Protein AF-A0A453BE83-F1 (afdb_monomer)

Secondary structure (DSSP, 8-state):
----SSTTSS-PPP-PPPTT-----SSPPEE-TTS-EEEEEEEEETTEEEEEEEEESSSSSS-EEEEEE--TT-SB-EEEEEEEE-TTS-EEEEEEE-TTT-EEEEEEETTSSSS-PPPEEEEEE-SS---EEEE-TTS-EEEEEE-SSTTEEEEEEESSTTSS-EEEEEEEE-TT--EEEEEEEE-TTSPEEEEEEETTTEEEEEEE-----

Nearest PDB structures (foldseek):
  5hx0-assembly1_B  TM=7.844E-01  e=4.777E-10  Dyadobacter fermentans DSM 18053
  1wcq-assembly3_C  TM=8.263E-01  e=3.162E-08  Micromonospora viridifaciens
  8axs-assembly1_A  TM=7.444E-01  e=1.095E-08  Akkermansia muciniphila
  2w38-assembly1_A  TM=7.096E-01  e=2.315E-06  Pseudomonas aeruginosa PAO1
  6htn-assembly1_B  TM=5.844E-01  e=2.808E-04  Kordia periserrulae

pLDDT: mean 95.86, std 5.47, range [48.12, 98.81]

Organism: Aegilops tauschii subsp. strangulata (NCBI:txid200361)

Sequence (213 aa):
MKRSLDGGISWSEREQLPPGILGPIKNKPFLLEDGRLLCGSSVESWNSWGAWLEVTKDGGKTWRKHGPIYIEGETLGVIQPVPYQTANGTIRMLLRSFETIGRVCLADSADGGVTWSYAHKTELPNPNSGIDGAKMKDGRVLVAYNTFSRGTLKIAVSTDDGDSWNEVMTLEDTKGMEFSYPAVIQTMDELVHITYTYNRTQIKHVVLRHSET

Mean predicted aligned error: 3.35 Å

Radius of gyration: 16.95 Å; Cα contacts (8 Å, |Δi|>4): 549; chains: 1; bounding box: 47×47×44 Å

Foldseek 3Di:
DWDDPPVPPDIDDDDDAPPPDDFADLAAWDADPQQKTWHKFWDDDPQAIFIWTWIDRPRRPDIDIADRAAAPPGRQTWGRWEWDAAPVRKIKIWTQGDQVLQATWMWIHPPNRHYIDHIDGDPAGANSAHKYWYQAPVRKIKIWGAGVDQQWIFIWIDNRRRNDIDTDGTPGHDPPWGKGSKYWDQDPVRKIWIWIQTRVPDIDIDIDDDDPD

Inte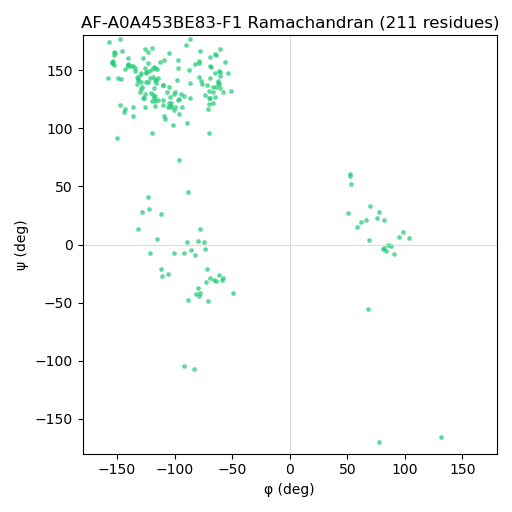rPro domains:
  IPR011040 Sialidase [PF13088] (3-194)
  IPR036278 Sialidase superfamily [SSF50939] (2-209)

Structure (mmCIF, N/CA/C/O backbone):
data_AF-A0A453BE83-F1
#
_entry.id   AF-A0A453BE83-F1
#
loop_
_atom_site.group_PDB
_atom_site.id
_atom_site.type_symbol
_atom_site.label_atom_id
_atom_site.label_alt_id
_atom_site.label_comp_id
_atom_site.label_asym_id
_atom_site.label_entity_id
_atom_site.label_seq_id
_atom_site.pdbx_PDB_ins_code
_atom_site.Cartn_x
_atom_site.Cartn_y
_atom_site.Cartn_z
_atom_site.occupancy
_atom_site.B_iso_or_equiv
_atom_site.auth_seq_id
_atom_site.auth_comp_id
_atom_site.auth_asym_id
_atom_site.auth_atom_id
_atom_site.pdbx_PDB_model_num
ATOM 1 N N . MET A 1 1 ? 17.206 -11.722 -4.571 1.00 90.62 1 MET A N 1
ATOM 2 C CA . MET A 1 1 ? 16.048 -12.544 -4.957 1.00 90.62 1 MET A CA 1
ATOM 3 C C . MET A 1 1 ? 16.379 -14.018 -4.784 1.00 90.62 1 MET A C 1
ATOM 5 O O . MET A 1 1 ? 17.508 -14.412 -5.040 1.00 90.62 1 MET A O 1
ATOM 9 N N . LYS A 1 2 ? 15.406 -14.817 -4.350 1.00 93.62 2 LYS A N 1
ATOM 10 C CA . LYS A 1 2 ? 15.405 -16.280 -4.470 1.00 93.62 2 LYS A CA 1
ATOM 11 C C . LYS A 1 2 ? 14.110 -16.683 -5.167 1.00 93.62 2 LYS A C 1
ATOM 13 O O . LYS A 1 2 ? 13.126 -15.954 -5.047 1.00 93.62 2 LYS A O 1
ATOM 18 N N . ARG A 1 3 ? 14.103 -17.803 -5.888 1.00 92.06 3 ARG A N 1
ATOM 19 C CA . ARG A 1 3 ? 12.914 -18.301 -6.597 1.00 92.06 3 ARG A CA 1
ATOM 20 C C . ARG A 1 3 ? 12.557 -19.691 -6.112 1.00 92.06 3 ARG A C 1
ATOM 22 O O . ARG A 1 3 ? 13.448 -20.494 -5.857 1.00 92.06 3 ARG A O 1
ATOM 29 N N . SER A 1 4 ? 11.265 -19.955 -6.027 1.00 94.12 4 SER A N 1
ATOM 30 C CA . SER A 1 4 ? 10.723 -21.289 -5.818 1.00 94.12 4 SER A CA 1
ATOM 31 C C . SER A 1 4 ? 9.886 -21.673 -7.035 1.00 94.12 4 SER A C 1
ATOM 33 O O . SER A 1 4 ? 9.203 -20.824 -7.611 1.00 94.12 4 SER A O 1
ATOM 35 N N . LEU A 1 5 ? 9.973 -22.943 -7.429 1.00 93.44 5 LEU A N 1
ATOM 36 C CA . LEU A 1 5 ? 9.183 -23.549 -8.508 1.00 93.44 5 LEU A CA 1
ATOM 37 C C . LEU A 1 5 ? 8.237 -24.643 -7.982 1.00 93.44 5 LEU A C 1
ATOM 39 O O . LEU A 1 5 ? 7.568 -25.305 -8.767 1.00 93.44 5 LEU A O 1
ATOM 43 N N . ASP A 1 6 ? 8.186 -24.827 -6.663 1.00 95.38 6 ASP A N 1
ATOM 44 C CA . ASP A 1 6 ? 7.461 -25.893 -5.965 1.00 95.38 6 ASP A CA 1
ATOM 45 C C . ASP A 1 6 ? 6.544 -25.342 -4.858 1.00 95.38 6 ASP A C 1
ATOM 47 O O . ASP A 1 6 ? 6.264 -26.010 -3.867 1.00 95.38 6 ASP A O 1
ATOM 51 N N . GLY A 1 7 ? 6.075 -24.100 -5.014 1.00 91.94 7 GLY A N 1
ATOM 52 C CA . GLY A 1 7 ? 5.137 -23.482 -4.071 1.00 91.94 7 GLY A CA 1
ATOM 53 C C . GLY A 1 7 ? 5.771 -23.023 -2.753 1.00 91.94 7 GLY A C 1
ATOM 54 O O . GLY A 1 7 ? 5.071 -22.867 -1.759 1.00 91.94 7 GLY A O 1
ATOM 55 N N . GLY A 1 8 ? 7.083 -22.785 -2.737 1.00 94.75 8 GLY A N 1
ATOM 56 C CA . GLY A 1 8 ? 7.828 -22.265 -1.588 1.00 94.75 8 GLY A CA 1
ATOM 57 C C . GLY A 1 8 ? 8.488 -23.332 -0.714 1.00 94.75 8 GLY A C 1
ATOM 58 O O . GLY A 1 8 ? 9.037 -22.974 0.329 1.00 94.75 8 GLY A O 1
ATOM 59 N N . ILE A 1 9 ? 8.458 -24.606 -1.123 1.00 95.94 9 ILE A N 1
ATOM 60 C CA . ILE A 1 9 ? 9.069 -25.724 -0.386 1.00 95.94 9 ILE A CA 1
ATOM 61 C C . ILE A 1 9 ? 10.596 -25.632 -0.461 1.00 95.94 9 ILE A C 1
ATOM 63 O O . ILE A 1 9 ? 11.276 -25.697 0.564 1.00 95.94 9 ILE A O 1
ATOM 67 N N . SER A 1 10 ? 11.139 -25.432 -1.662 1.00 96.88 10 SER A N 1
ATOM 68 C CA . SER A 1 10 ? 12.562 -25.196 -1.890 1.00 96.88 10 SER A CA 1
ATOM 69 C C . SER A 1 10 ? 12.798 -23.878 -2.621 1.00 96.88 10 SER A C 1
ATOM 71 O O . SER A 1 10 ? 11.927 -23.331 -3.304 1.00 96.88 10 SER A O 1
ATOM 73 N N . TRP A 1 11 ? 14.001 -23.335 -2.439 1.00 97.19 11 TRP A N 1
ATOM 74 C CA . TRP A 1 11 ? 14.392 -22.039 -2.978 1.00 97.19 11 TRP A CA 1
ATOM 75 C C . TRP A 1 11 ? 15.745 -22.137 -3.664 1.00 97.19 11 TRP A C 1
ATOM 77 O O . TRP A 1 11 ? 16.661 -22.781 -3.159 1.00 97.19 11 TRP A O 1
ATOM 87 N N . SER A 1 12 ? 15.882 -21.435 -4.786 1.00 96.19 12 SER A N 1
ATOM 88 C CA . SER A 1 12 ? 17.153 -21.259 -5.477 1.00 96.19 12 SER A CA 1
ATOM 89 C C . SER A 1 12 ? 18.196 -20.564 -4.598 1.00 96.19 12 SER A C 1
ATOM 91 O O . SER A 1 12 ? 17.885 -19.903 -3.596 1.00 96.19 12 SER A O 1
ATOM 93 N N . GLU A 1 13 ? 19.441 -20.596 -5.067 1.00 96.75 13 GLU A N 1
ATOM 94 C CA . GLU A 1 13 ? 20.481 -19.700 -4.578 1.00 96.75 13 GLU A CA 1
ATOM 95 C C . GLU A 1 13 ? 20.080 -18.224 -4.706 1.00 96.75 13 GLU A C 1
ATOM 97 O O . GLU A 1 13 ? 19.201 -17.846 -5.494 1.00 96.75 13 GLU A O 1
ATOM 102 N N . ARG A 1 14 ? 20.717 -17.383 -3.881 1.00 94.88 14 ARG A N 1
ATOM 103 C CA . ARG A 1 14 ? 20.476 -15.936 -3.893 1.00 94.88 14 ARG A CA 1
ATOM 104 C C . ARG A 1 14 ? 21.036 -15.309 -5.172 1.00 94.88 14 ARG A C 1
ATOM 106 O O . ARG A 1 14 ? 22.198 -15.497 -5.508 1.00 94.88 14 ARG A O 1
ATOM 113 N N . GLU A 1 15 ? 20.228 -14.484 -5.818 1.00 92.94 15 GLU A N 1
ATOM 114 C CA . GLU A 1 15 ? 20.613 -13.636 -6.948 1.00 92.94 15 GLU A CA 1
ATOM 115 C C . GLU A 1 15 ? 20.469 -12.162 -6.557 1.00 92.94 15 GLU A C 1
ATOM 117 O O . GLU A 1 15 ? 19.528 -11.791 -5.850 1.00 92.94 15 GLU A O 1
ATOM 122 N N . GLN A 1 16 ? 21.382 -11.300 -6.992 1.00 92.56 16 GLN A N 1
ATOM 123 C CA . GLN A 1 16 ? 21.266 -9.863 -6.752 1.00 92.56 16 GLN A CA 1
ATOM 124 C C . GLN A 1 16 ? 20.241 -9.235 -7.708 1.00 92.56 16 GLN A C 1
ATOM 126 O O . GLN A 1 16 ? 20.169 -9.605 -8.874 1.00 92.56 16 GLN A O 1
ATOM 131 N N . LEU A 1 17 ? 19.435 -8.288 -7.217 1.00 93.31 17 LEU A N 1
ATOM 132 C CA . LEU A 1 17 ? 18.585 -7.478 -8.095 1.00 93.31 17 LEU A CA 1
ATOM 133 C C . LEU A 1 17 ? 19.450 -6.532 -8.948 1.00 93.31 17 LEU A C 1
ATOM 135 O O . LEU A 1 17 ? 20.538 -6.155 -8.501 1.00 93.31 17 LEU A O 1
ATOM 139 N N . PRO A 1 18 ? 18.986 -6.109 -10.139 1.00 93.44 18 PRO A N 1
ATOM 140 C CA . PRO A 1 18 ? 19.698 -5.108 -10.923 1.00 93.44 18 PRO A CA 1
ATOM 141 C C . PRO A 1 18 ? 19.992 -3.839 -10.102 1.00 93.44 18 PRO A C 1
ATOM 143 O O . PRO A 1 18 ? 19.186 -3.471 -9.241 1.00 93.44 18 PRO A O 1
ATOM 146 N N . PRO A 1 19 ? 21.112 -3.138 -10.355 1.00 93.31 19 PRO A N 1
ATOM 147 C CA . PRO A 1 19 ? 21.433 -1.899 -9.651 1.00 93.31 19 PRO A CA 1
ATOM 148 C C . PRO A 1 19 ? 20.268 -0.896 -9.666 1.00 93.31 19 PRO A C 1
ATOM 150 O O . PRO A 1 19 ? 19.673 -0.638 -10.709 1.00 93.31 19 PRO A O 1
ATOM 153 N N . GLY A 1 20 ? 19.943 -0.332 -8.499 1.00 92.88 20 GLY A N 1
ATOM 154 C CA . GLY A 1 20 ? 18.862 0.651 -8.336 1.00 92.88 20 GLY A CA 1
ATOM 155 C C . GLY A 1 20 ? 17.450 0.073 -8.158 1.00 92.88 20 GLY A C 1
ATOM 156 O O . GLY A 1 20 ? 16.529 0.844 -7.870 1.00 92.88 20 GLY A O 1
ATOM 157 N N . ILE A 1 21 ? 17.279 -1.248 -8.283 1.00 96.81 21 ILE A N 1
ATOM 158 C CA . ILE A 1 21 ? 16.035 -1.975 -7.991 1.00 96.81 21 ILE A CA 1
ATOM 159 C C . ILE A 1 21 ? 16.091 -2.503 -6.556 1.00 96.81 21 ILE A C 1
ATOM 161 O O . ILE A 1 21 ? 17.064 -3.144 -6.154 1.00 96.81 21 ILE A O 1
ATOM 165 N N . LEU A 1 22 ? 15.044 -2.227 -5.784 1.00 95.19 22 LEU A N 1
ATOM 166 C CA . LEU A 1 22 ? 14.918 -2.620 -4.380 1.00 95.19 22 LEU A CA 1
ATOM 167 C C . LEU A 1 22 ? 13.931 -3.780 -4.199 1.00 95.19 22 LEU A C 1
ATOM 169 O O . LEU A 1 22 ? 14.057 -4.554 -3.250 1.00 95.19 22 LEU A O 1
ATOM 173 N N . GLY A 1 23 ? 12.983 -3.931 -5.125 1.00 93.06 23 GLY A N 1
ATOM 174 C CA . GLY A 1 23 ? 11.832 -4.807 -4.969 1.00 93.06 23 GLY A CA 1
ATOM 175 C C . GLY A 1 23 ? 10.758 -4.194 -4.060 1.00 93.06 23 GLY A C 1
ATOM 176 O O . GLY A 1 23 ? 10.825 -3.011 -3.717 1.00 93.06 23 GLY A O 1
ATOM 177 N N . PRO A 1 24 ? 9.739 -4.983 -3.678 1.00 95.44 24 PRO A N 1
ATOM 178 C CA . PRO A 1 24 ? 8.661 -4.496 -2.831 1.00 95.44 24 PRO A CA 1
ATOM 179 C C . PRO A 1 24 ? 9.191 -4.126 -1.442 1.00 95.44 24 PRO A C 1
ATOM 181 O O . PRO A 1 24 ? 9.832 -4.942 -0.776 1.00 95.44 24 PRO A O 1
ATOM 184 N N . ILE A 1 25 ? 8.912 -2.903 -0.990 1.00 96.69 25 ILE A N 1
ATOM 185 C CA . ILE A 1 25 ? 9.295 -2.438 0.345 1.00 96.69 25 ILE A CA 1
ATOM 186 C C . ILE A 1 25 ? 8.065 -2.426 1.239 1.00 96.69 25 ILE A C 1
ATOM 188 O O . ILE A 1 25 ? 7.101 -1.698 1.004 1.00 96.69 25 ILE A O 1
ATOM 192 N N . LYS A 1 26 ? 8.145 -3.229 2.306 1.00 96.50 26 LYS A N 1
ATOM 193 C CA . LYS A 1 26 ? 7.117 -3.453 3.331 1.00 96.50 26 LYS A CA 1
ATOM 194 C C . LYS A 1 26 ? 5.876 -4.199 2.825 1.00 96.50 26 LYS A C 1
ATOM 196 O O . LYS A 1 26 ? 5.517 -5.204 3.430 1.00 96.50 26 LYS A O 1
ATOM 201 N N . ASN A 1 27 ? 5.208 -3.719 1.781 1.00 98.00 27 ASN A N 1
ATOM 202 C CA . ASN A 1 27 ? 3.940 -4.285 1.312 1.00 98.00 27 ASN A CA 1
ATOM 203 C C . ASN A 1 27 ? 4.128 -5.264 0.156 1.00 98.00 27 ASN A C 1
ATOM 205 O O . ASN A 1 27 ? 5.070 -5.159 -0.627 1.00 98.00 27 ASN A O 1
ATOM 209 N N . LYS A 1 28 ? 3.205 -6.224 0.057 1.00 96.69 28 LYS A N 1
ATOM 210 C CA . LYS A 1 28 ? 3.175 -7.223 -1.016 1.00 96.69 28 LYS A CA 1
ATOM 211 C C . LYS A 1 28 ? 3.033 -6.557 -2.398 1.00 96.69 28 LYS A C 1
ATOM 213 O O . LYS A 1 28 ? 2.341 -5.544 -2.515 1.00 96.69 28 LYS A O 1
ATOM 218 N N . PRO A 1 29 ? 3.654 -7.119 -3.448 1.00 96.75 29 PRO A N 1
ATOM 219 C CA . PRO A 1 29 ? 3.420 -6.661 -4.809 1.00 96.75 29 PRO A CA 1
ATOM 220 C C . PRO A 1 29 ? 2.000 -7.013 -5.281 1.00 96.75 29 PRO A C 1
ATOM 222 O O . PRO A 1 29 ? 1.364 -7.919 -4.741 1.00 96.75 29 PRO A O 1
ATOM 225 N N . PHE A 1 30 ? 1.531 -6.330 -6.323 1.00 97.38 30 PHE A N 1
ATOM 226 C CA . PHE A 1 30 ? 0.236 -6.581 -6.959 1.00 97.38 30 PHE A CA 1
ATOM 227 C C . PHE A 1 30 ? 0.433 -7.192 -8.350 1.00 97.38 30 PHE A C 1
ATOM 229 O O . PHE A 1 30 ? 1.150 -6.627 -9.173 1.00 97.38 30 PHE A O 1
ATOM 236 N N . LEU A 1 31 ? -0.159 -8.359 -8.608 1.00 96.69 31 LEU A N 1
ATOM 237 C CA . LEU A 1 31 ? -0.068 -9.040 -9.901 1.00 96.69 31 LEU A CA 1
ATOM 238 C C . LEU A 1 31 ? -1.265 -8.653 -10.774 1.00 96.69 31 LEU A C 1
ATOM 240 O O . LEU A 1 31 ? -2.402 -8.938 -10.413 1.00 96.69 31 LEU A O 1
ATOM 244 N N . LEU A 1 32 ? -0.994 -8.032 -11.919 1.00 96.44 32 LEU A N 1
ATOM 245 C CA . LEU A 1 32 ? -1.998 -7.740 -12.940 1.00 96.44 32 LEU A CA 1
ATOM 246 C C . LEU A 1 32 ? -2.320 -8.979 -13.779 1.00 96.44 32 LEU A C 1
ATOM 248 O O . LEU A 1 32 ? -1.475 -9.857 -13.966 1.00 96.44 32 LEU A O 1
ATOM 252 N N . GLU A 1 33 ? -3.514 -8.993 -14.376 1.00 94.75 33 GLU A N 1
ATOM 253 C CA . GLU A 1 33 ? -3.946 -10.046 -15.308 1.00 94.75 33 GLU A CA 1
ATOM 254 C C . GLU A 1 33 ? -3.020 -10.181 -16.526 1.00 94.75 33 GLU A C 1
ATOM 256 O O . GLU A 1 33 ? -2.816 -11.275 -17.046 1.00 94.75 33 GLU A O 1
ATOM 261 N N . ASP A 1 34 ? -2.389 -9.081 -16.953 1.00 94.94 34 ASP A N 1
ATOM 262 C CA . ASP A 1 34 ? -1.430 -9.073 -18.063 1.00 94.94 34 ASP A CA 1
ATOM 263 C C . ASP A 1 34 ? -0.052 -9.678 -17.711 1.00 94.94 34 ASP A C 1
ATOM 265 O O . ASP A 1 34 ? 0.863 -9.677 -18.549 1.00 94.94 34 ASP A O 1
ATOM 269 N N . GLY A 1 35 ? 0.108 -10.176 -16.479 1.00 96.62 35 GLY A N 1
ATOM 270 C CA . GLY A 1 35 ? 1.306 -10.822 -15.950 1.00 96.62 35 GLY A CA 1
ATOM 271 C C . GLY A 1 35 ? 2.354 -9.869 -15.373 1.00 96.62 35 GLY A C 1
ATOM 272 O O . GLY A 1 35 ? 3.397 -10.333 -14.908 1.00 96.62 35 GLY A O 1
ATOM 273 N N . ARG A 1 36 ? 2.132 -8.547 -15.392 1.00 97.56 36 ARG A N 1
ATOM 274 C CA . ARG A 1 36 ? 3.026 -7.601 -14.710 1.00 97.56 36 ARG A CA 1
ATOM 275 C C . ARG A 1 36 ? 2.837 -7.680 -13.199 1.00 97.56 36 ARG A C 1
ATOM 277 O O . ARG A 1 36 ? 1.736 -7.535 -12.680 1.00 97.56 36 ARG A O 1
ATOM 284 N N . LEU A 1 37 ? 3.945 -7.837 -12.489 1.00 97.81 37 LEU A N 1
ATOM 285 C CA . LEU A 1 37 ? 4.036 -7.749 -11.043 1.00 97.81 37 LEU A CA 1
ATOM 286 C C . LEU A 1 37 ? 4.487 -6.339 -10.647 1.00 97.81 37 LEU A C 1
ATOM 288 O O . LEU A 1 37 ? 5.620 -5.932 -10.916 1.00 97.81 37 LEU A O 1
ATOM 292 N N . LEU A 1 38 ? 3.584 -5.600 -10.012 1.00 98.12 38 LEU A N 1
ATOM 293 C CA . LEU A 1 38 ? 3.775 -4.232 -9.555 1.00 98.12 38 LEU A CA 1
ATOM 294 C C . LEU A 1 38 ? 4.356 -4.252 -8.136 1.00 98.12 38 LEU A C 1
ATOM 296 O O . LEU A 1 38 ? 3.651 -4.531 -7.166 1.00 98.12 38 LEU A O 1
ATOM 300 N N . CYS A 1 39 ? 5.647 -3.967 -8.002 1.00 98.19 39 CYS A N 1
ATOM 301 C CA . CYS A 1 39 ? 6.349 -3.940 -6.723 1.00 98.19 39 CYS A CA 1
ATOM 302 C C . CYS A 1 39 ? 6.523 -2.492 -6.276 1.00 98.19 39 CYS A C 1
ATOM 304 O O . CYS A 1 39 ? 7.389 -1.773 -6.771 1.00 98.19 39 CYS A O 1
ATOM 306 N N . GLY A 1 40 ? 5.703 -2.048 -5.333 1.00 98.00 40 GLY A N 1
ATOM 307 C CA . GLY A 1 40 ? 5.885 -0.727 -4.760 1.00 98.00 40 GLY A CA 1
ATOM 308 C C . GLY A 1 40 ? 7.149 -0.674 -3.886 1.00 98.00 40 GLY A C 1
ATOM 309 O O . GLY A 1 40 ? 7.308 -1.481 -2.970 1.00 98.00 40 GLY A O 1
ATOM 310 N N . SER A 1 41 ? 8.041 0.275 -4.157 1.00 97.94 41 SER A N 1
ATOM 311 C CA . SER A 1 41 ? 9.285 0.490 -3.414 1.00 97.94 41 SER A CA 1
ATOM 312 C C . SER A 1 41 ? 9.356 1.916 -2.865 1.00 97.94 41 SER A C 1
ATOM 314 O O . SER A 1 41 ? 8.566 2.787 -3.230 1.00 97.94 41 SER A O 1
ATOM 316 N N . SER A 1 42 ? 10.274 2.170 -1.939 1.00 97.38 42 SER A N 1
ATOM 317 C CA . SER A 1 42 ? 10.499 3.501 -1.380 1.00 97.38 42 SER A CA 1
ATOM 318 C C . SER A 1 42 ? 11.919 3.669 -0.855 1.00 97.38 42 SER A C 1
ATOM 320 O O . SER A 1 42 ? 12.583 2.696 -0.516 1.00 97.38 42 SER A O 1
ATOM 322 N N . VAL A 1 43 ? 12.384 4.908 -0.755 1.00 94.56 43 VAL A N 1
ATOM 323 C CA . VAL A 1 43 ? 13.667 5.247 -0.131 1.00 94.56 43 VAL A CA 1
ATOM 324 C C . VAL A 1 43 ? 13.394 6.153 1.057 1.00 94.56 43 VAL A C 1
ATOM 326 O O . VAL A 1 43 ? 12.701 7.156 0.921 1.00 94.56 43 VAL A O 1
ATOM 329 N N . GLU A 1 44 ? 13.958 5.790 2.205 1.00 92.31 44 GLU A N 1
ATOM 330 C CA . GLU A 1 44 ? 13.977 6.604 3.418 1.00 92.31 44 GLU A CA 1
ATOM 331 C C . GLU A 1 44 ? 15.410 7.111 3.613 1.00 92.31 44 GLU A C 1
ATOM 333 O O . GLU A 1 44 ? 16.318 6.341 3.927 1.00 92.31 44 GLU A O 1
ATOM 338 N N . SER A 1 45 ? 15.633 8.404 3.381 1.00 88.75 45 SER A N 1
ATOM 339 C CA . SER A 1 45 ? 16.905 9.074 3.673 1.00 88.75 45 SER A CA 1
ATOM 340 C C . SER A 1 45 ? 16.698 10.205 4.681 1.00 88.75 45 SER A C 1
ATOM 342 O O . SER A 1 45 ? 15.560 10.575 4.967 1.00 88.75 45 SER A O 1
ATOM 344 N N . TRP A 1 46 ? 17.792 10.758 5.216 1.00 80.69 46 TRP A N 1
ATOM 345 C CA . TRP A 1 46 ? 17.767 11.733 6.317 1.00 80.69 46 TRP A CA 1
ATOM 346 C C . TRP A 1 46 ? 16.787 12.900 6.099 1.00 80.69 46 TRP A C 1
ATOM 348 O O . TRP A 1 46 ? 16.069 13.256 7.022 1.00 80.69 46 TRP A O 1
ATOM 358 N N . ASN A 1 47 ? 16.716 13.448 4.880 1.00 85.50 47 ASN A N 1
ATOM 359 C CA . ASN A 1 47 ? 15.857 14.591 4.536 1.00 85.50 47 ASN A CA 1
ATOM 360 C C . ASN A 1 47 ? 15.036 14.377 3.254 1.00 85.50 47 ASN A C 1
ATOM 362 O O . ASN A 1 47 ? 14.516 15.339 2.693 1.00 85.50 47 ASN A O 1
ATOM 366 N N . SER A 1 48 ? 14.960 13.149 2.738 1.00 88.25 48 SER A N 1
ATOM 367 C CA . SER A 1 48 ? 14.218 12.879 1.506 1.00 88.25 48 SER A CA 1
ATOM 368 C C . SER A 1 48 ? 13.600 11.493 1.519 1.00 88.25 48 SER A C 1
ATOM 370 O O . SER A 1 48 ? 14.305 10.484 1.649 1.00 88.25 48 SER A O 1
ATOM 372 N N . TRP A 1 49 ? 12.277 11.463 1.407 1.00 93.62 49 TRP A N 1
ATOM 373 C CA . TRP A 1 49 ? 11.478 10.256 1.279 1.00 93.62 49 TRP A CA 1
ATOM 374 C C . TRP A 1 49 ? 10.775 10.262 -0.071 1.00 93.62 49 TRP A C 1
ATOM 376 O O . TRP A 1 49 ? 10.250 11.288 -0.501 1.00 93.62 49 TRP A O 1
ATOM 386 N N . GLY A 1 50 ? 10.737 9.109 -0.725 1.00 92.94 50 GLY A N 1
ATOM 387 C CA . GLY A 1 50 ? 10.007 8.949 -1.974 1.00 92.94 50 GLY A CA 1
ATOM 388 C C . GLY A 1 50 ? 9.584 7.511 -2.190 1.00 92.94 50 GLY A C 1
ATOM 389 O O . GLY A 1 50 ? 10.206 6.583 -1.662 1.00 92.94 50 GLY A O 1
ATOM 390 N N . ALA A 1 51 ? 8.540 7.335 -2.990 1.00 97.69 51 ALA A N 1
ATOM 391 C CA . ALA A 1 51 ? 8.077 6.036 -3.440 1.00 97.69 51 ALA A CA 1
ATOM 392 C C . ALA A 1 51 ? 8.291 5.870 -4.949 1.00 97.69 51 ALA A C 1
ATOM 394 O O . ALA A 1 51 ? 8.405 6.837 -5.699 1.00 97.69 51 ALA A O 1
ATOM 395 N N . TRP A 1 52 ? 8.364 4.623 -5.391 1.00 98.31 52 TRP A N 1
ATOM 396 C CA . TRP A 1 52 ? 8.458 4.237 -6.792 1.00 98.31 52 TRP A CA 1
ATOM 397 C C . TRP A 1 52 ? 7.605 2.998 -7.028 1.00 98.31 52 TRP A C 1
ATOM 399 O O . TRP A 1 52 ? 7.317 2.232 -6.106 1.00 98.31 52 TRP A O 1
ATOM 409 N N . LEU A 1 53 ? 7.257 2.767 -8.289 1.00 98.50 53 LEU A N 1
ATOM 410 C CA . LEU A 1 53 ? 6.770 1.476 -8.738 1.00 98.50 53 LEU A CA 1
ATOM 411 C C . LEU A 1 53 ? 7.858 0.765 -9.543 1.00 98.50 53 LEU A C 1
ATOM 413 O O . LEU A 1 53 ? 8.292 1.243 -10.590 1.00 98.50 53 LEU A O 1
ATOM 417 N N . GLU A 1 54 ? 8.290 -0.394 -9.062 1.00 98.38 54 GLU A N 1
ATOM 418 C CA . GLU A 1 54 ? 9.220 -1.282 -9.750 1.00 98.38 54 GLU A CA 1
ATOM 419 C C . GLU A 1 54 ? 8.445 -2.458 -10.350 1.00 98.38 54 GLU A C 1
ATOM 421 O O . GLU A 1 54 ? 7.745 -3.185 -9.652 1.00 98.38 54 GLU A O 1
ATOM 426 N N . VAL A 1 55 ? 8.531 -2.640 -11.663 1.00 98.25 55 VAL A N 1
ATOM 427 C CA . VAL A 1 55 ? 7.681 -3.567 -12.415 1.00 98.25 55 VAL A CA 1
ATOM 428 C C . VAL A 1 55 ? 8.525 -4.644 -13.071 1.00 98.25 55 VAL A C 1
ATOM 430 O O . VAL A 1 55 ? 9.533 -4.347 -13.713 1.00 98.25 55 VAL A O 1
ATOM 433 N N . THR A 1 56 ? 8.075 -5.890 -12.964 1.00 97.44 56 THR A N 1
ATOM 434 C CA . THR A 1 56 ? 8.628 -7.040 -13.688 1.00 97.44 56 THR A CA 1
ATOM 435 C C . THR A 1 56 ? 7.498 -7.880 -14.280 1.00 97.44 56 THR A C 1
ATOM 437 O O . THR A 1 56 ? 6.410 -7.924 -13.720 1.00 97.44 56 THR A O 1
ATOM 440 N N . LYS A 1 57 ? 7.729 -8.543 -15.416 1.00 96.62 57 LYS A N 1
ATOM 441 C CA . LYS A 1 57 ? 6.751 -9.442 -16.072 1.00 96.62 57 LYS A CA 1
ATOM 442 C C . LYS A 1 57 ? 7.278 -10.873 -16.245 1.00 96.62 57 LYS A C 1
ATOM 444 O O . LYS A 1 57 ? 6.553 -11.773 -16.644 1.00 96.62 57 LYS A O 1
ATOM 449 N N . ASP A 1 58 ? 8.553 -11.098 -15.948 1.00 94.06 58 ASP A N 1
ATOM 450 C CA . ASP A 1 58 ? 9.288 -12.318 -16.294 1.00 94.06 58 ASP A CA 1
ATOM 451 C C . ASP A 1 58 ? 9.879 -13.023 -15.062 1.00 94.06 58 ASP A C 1
ATOM 453 O O . ASP A 1 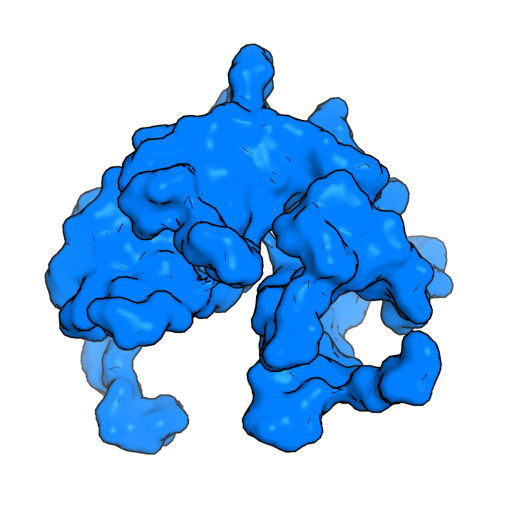58 ? 10.924 -13.674 -15.132 1.00 94.06 58 ASP A O 1
ATOM 457 N N . GLY A 1 59 ? 9.202 -12.890 -13.917 1.00 87.69 59 GLY A N 1
ATOM 458 C CA . GLY A 1 59 ? 9.642 -13.484 -12.653 1.00 87.69 59 GLY A CA 1
ATOM 459 C C . GLY A 1 59 ? 10.892 -12.810 -12.082 1.00 87.69 59 GLY A C 1
ATOM 460 O O . GLY A 1 59 ? 11.735 -13.473 -11.468 1.00 87.69 59 GLY A O 1
ATOM 461 N N . GLY A 1 60 ? 11.034 -11.500 -12.311 1.00 92.19 60 GLY A N 1
ATOM 462 C CA . GLY A 1 60 ? 12.111 -10.689 -11.762 1.00 92.19 60 GLY A CA 1
ATOM 463 C C . GLY A 1 60 ? 13.430 -10.770 -12.525 1.00 92.19 60 GLY A C 1
ATOM 464 O O . GLY A 1 60 ? 14.460 -10.474 -11.921 1.00 92.19 60 GLY A O 1
ATOM 465 N N . LYS A 1 61 ? 13.434 -11.183 -13.801 1.00 90.88 61 LYS A N 1
ATOM 466 C CA . LYS A 1 61 ? 14.647 -11.188 -14.644 1.00 90.88 61 LYS A CA 1
ATOM 467 C C . LYS A 1 61 ? 14.921 -9.798 -15.210 1.00 90.88 61 LYS A C 1
ATOM 469 O O . LYS A 1 61 ? 16.061 -9.344 -15.202 1.00 90.88 61 LYS A O 1
ATOM 474 N N . THR A 1 62 ? 13.880 -9.106 -15.663 1.00 95.44 62 THR A N 1
ATOM 475 C CA . THR A 1 62 ? 13.957 -7.719 -16.123 1.00 95.44 62 THR A CA 1
ATOM 476 C C . THR A 1 62 ? 13.014 -6.824 -15.333 1.00 95.44 62 THR A C 1
ATOM 478 O O . THR A 1 62 ? 11.968 -7.254 -14.838 1.00 95.44 62 THR A O 1
ATOM 481 N N . TRP A 1 63 ? 13.429 -5.563 -15.191 1.00 97.56 63 TRP A N 1
ATOM 482 C CA . TRP A 1 63 ? 12.765 -4.576 -14.350 1.00 97.56 63 TRP A CA 1
ATOM 483 C C . TRP A 1 63 ? 12.612 -3.234 -15.067 1.00 97.56 63 TRP A C 1
ATOM 485 O O . TRP A 1 63 ? 13.409 -2.862 -15.939 1.00 97.56 63 TRP A O 1
ATOM 495 N N . ARG A 1 64 ? 11.575 -2.498 -14.679 1.00 97.88 64 ARG A N 1
ATOM 496 C CA . ARG A 1 64 ? 11.371 -1.073 -14.963 1.00 97.88 64 ARG A CA 1
ATOM 497 C C . ARG A 1 64 ? 11.055 -0.363 -13.656 1.00 97.88 64 ARG A C 1
ATOM 499 O O . ARG A 1 64 ? 10.460 -0.968 -12.774 1.00 97.88 64 ARG A O 1
ATOM 506 N N . LYS A 1 65 ? 11.469 0.893 -13.524 1.00 97.94 65 LYS A N 1
ATOM 507 C CA . LYS A 1 65 ? 11.254 1.704 -12.323 1.00 97.94 65 LYS A CA 1
ATOM 508 C C . LYS A 1 65 ? 10.595 3.015 -12.724 1.00 97.94 65 LYS A C 1
ATOM 510 O O . LYS A 1 65 ? 11.114 3.711 -13.591 1.00 97.94 65 LYS A O 1
ATOM 515 N N . HIS A 1 66 ? 9.470 3.317 -12.094 1.00 98.19 66 HIS A N 1
ATOM 516 C CA . HIS A 1 66 ? 8.604 4.452 -12.396 1.00 98.19 66 HIS A CA 1
ATOM 517 C C . HIS A 1 66 ? 8.417 5.315 -11.148 1.00 98.19 66 HIS A C 1
ATOM 519 O O . HIS A 1 66 ? 8.315 4.787 -10.039 1.00 98.19 66 HIS A O 1
ATOM 525 N N . GLY A 1 67 ? 8.422 6.636 -11.321 1.00 95.31 67 GLY A N 1
ATOM 526 C CA . GLY A 1 67 ? 8.397 7.619 -10.236 1.00 95.31 67 GLY A CA 1
ATOM 527 C C . GLY A 1 67 ? 9.464 8.713 -10.409 1.00 95.31 67 GLY A C 1
ATOM 528 O O . GLY A 1 67 ? 10.059 8.814 -11.485 1.00 95.31 67 GLY A O 1
ATOM 529 N N . PRO A 1 68 ? 9.753 9.503 -9.360 1.00 94.94 68 PRO A N 1
ATOM 530 C CA . PRO A 1 68 ? 9.251 9.348 -7.994 1.00 94.94 68 PRO A CA 1
ATOM 531 C C . PRO A 1 68 ? 7.749 9.622 -7.870 1.00 94.94 68 PRO A C 1
ATOM 533 O O . PRO A 1 68 ? 7.183 10.404 -8.625 1.00 94.94 68 PRO A O 1
ATOM 536 N N . ILE A 1 69 ? 7.128 8.988 -6.883 1.00 97.50 69 ILE A N 1
ATOM 537 C CA . ILE A 1 69 ? 5.783 9.274 -6.386 1.00 97.50 69 ILE A CA 1
ATOM 538 C C . ILE A 1 69 ? 5.977 10.032 -5.076 1.00 97.50 69 ILE A C 1
ATOM 540 O O . ILE A 1 69 ? 6.621 9.529 -4.149 1.00 97.50 69 ILE A O 1
ATOM 544 N N . TYR A 1 70 ? 5.484 11.264 -5.028 1.00 96.38 70 TYR A N 1
ATOM 545 C CA . TYR A 1 70 ? 5.742 12.198 -3.937 1.00 96.38 70 TYR A CA 1
ATOM 546 C C . TYR A 1 70 ? 4.595 13.198 -3.783 1.00 96.38 70 TYR A C 1
ATOM 548 O O . TYR A 1 70 ? 3.745 13.317 -4.665 1.00 96.38 70 TYR A O 1
ATOM 556 N N . ILE A 1 71 ? 4.575 13.904 -2.652 1.00 96.44 71 ILE A N 1
ATOM 557 C CA . ILE A 1 71 ? 3.675 15.038 -2.424 1.00 96.44 71 ILE A CA 1
ATOM 558 C C . ILE A 1 71 ? 4.410 16.307 -2.850 1.00 96.44 71 ILE A C 1
ATOM 560 O O . ILE A 1 71 ? 5.539 16.542 -2.417 1.00 96.44 71 ILE A O 1
ATOM 564 N N . GLU A 1 72 ? 3.789 17.123 -3.696 1.00 95.06 72 GLU A N 1
ATOM 565 C CA . GLU A 1 72 ? 4.394 18.366 -4.172 1.00 95.06 72 GLU A CA 1
ATOM 566 C C . GLU A 1 72 ? 4.746 19.303 -3.004 1.00 95.06 72 GLU A C 1
ATOM 568 O O . GLU A 1 72 ? 3.935 19.540 -2.112 1.00 95.06 72 GLU A O 1
ATOM 573 N N . GLY A 1 73 ? 5.978 19.820 -3.000 1.00 92.94 73 GLY A N 1
ATOM 574 C CA . GLY A 1 73 ? 6.478 20.713 -1.949 1.00 92.94 73 GLY A CA 1
ATOM 575 C C . GLY A 1 73 ? 6.960 20.026 -0.664 1.00 92.94 73 GLY A C 1
ATOM 576 O O . GLY A 1 73 ? 7.509 20.711 0.194 1.00 92.94 73 GLY A O 1
ATOM 577 N N . GLU A 1 74 ? 6.833 18.701 -0.535 1.00 93.56 74 GLU A N 1
ATOM 578 C CA . GLU A 1 74 ? 7.231 17.954 0.666 1.00 93.56 74 GLU A CA 1
ATOM 579 C C . GLU A 1 74 ? 8.464 17.078 0.406 1.00 93.56 74 GLU A C 1
ATOM 581 O O . GLU A 1 74 ? 8.446 16.169 -0.426 1.00 93.56 74 GLU A O 1
ATOM 586 N N . THR A 1 75 ? 9.550 17.308 1.148 1.00 88.50 75 THR A N 1
ATOM 587 C CA . THR A 1 75 ? 10.778 16.502 1.018 1.00 88.50 75 THR A CA 1
ATOM 588 C C . THR A 1 75 ? 10.674 15.165 1.751 1.00 88.50 75 THR A C 1
ATOM 590 O O . THR A 1 75 ? 11.147 14.140 1.255 1.00 88.50 75 THR A O 1
ATOM 593 N N . LEU A 1 76 ?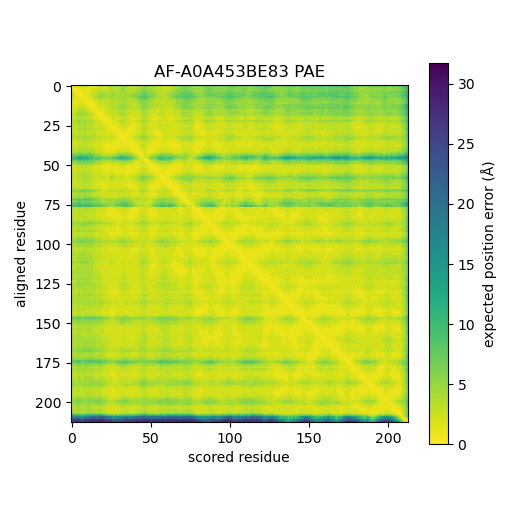 10.024 15.151 2.916 1.00 88.69 76 LEU A N 1
ATOM 594 C CA . LEU A 1 76 ? 9.670 13.951 3.671 1.00 88.69 76 LEU A CA 1
ATOM 595 C C . LEU A 1 76 ? 8.228 13.564 3.335 1.00 88.69 76 LEU A C 1
ATOM 597 O O . LEU A 1 76 ? 7.312 13.780 4.119 1.00 88.69 76 LEU A O 1
ATOM 601 N N . GLY A 1 77 ? 8.037 13.046 2.122 1.00 92.25 77 GLY A N 1
ATOM 602 C CA . GLY A 1 77 ? 6.721 12.736 1.578 1.00 92.25 77 GLY A CA 1
ATOM 603 C C . GLY A 1 77 ? 6.177 11.380 2.026 1.00 92.25 77 GLY A C 1
ATOM 604 O O . GLY A 1 77 ? 5.717 11.178 3.153 1.00 92.25 77 GLY A O 1
ATOM 605 N N . VAL A 1 78 ? 6.188 10.446 1.079 1.00 97.19 78 VAL A N 1
ATOM 606 C CA . VAL A 1 78 ? 5.431 9.196 1.136 1.00 97.19 78 VAL A CA 1
ATOM 607 C C . VAL A 1 78 ? 6.309 7.990 0.831 1.00 97.19 78 VAL A C 1
ATOM 609 O O . VAL A 1 78 ? 7.236 8.066 0.026 1.00 97.19 78 VAL A O 1
ATOM 612 N N . ILE A 1 79 ? 6.013 6.873 1.490 1.00 98.12 79 ILE A N 1
ATOM 613 C CA . ILE A 1 79 ? 6.771 5.619 1.431 1.00 98.12 79 ILE A CA 1
ATOM 614 C C . ILE A 1 79 ? 5.838 4.412 1.594 1.00 98.12 79 ILE A C 1
ATOM 616 O O . ILE A 1 79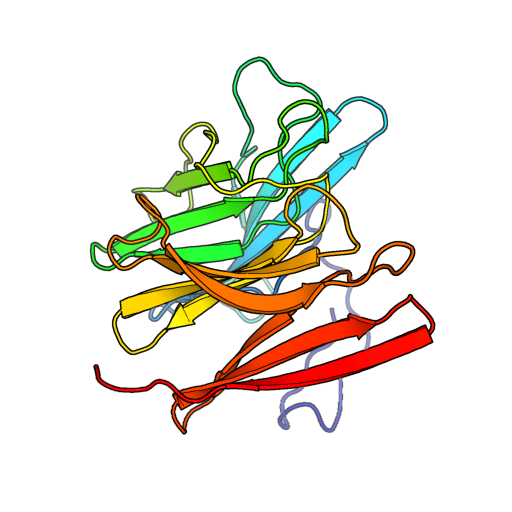 ? 4.648 4.563 1.870 1.00 98.12 79 ILE A O 1
ATOM 620 N N . GLN A 1 80 ? 6.398 3.201 1.498 1.00 98.06 80 GLN A N 1
ATOM 621 C CA . GLN A 1 80 ? 5.703 1.936 1.791 1.00 98.06 80 GLN A CA 1
ATOM 622 C C . GLN A 1 80 ? 4.368 1.798 1.031 1.00 98.06 80 GLN A C 1
ATOM 624 O O . GLN A 1 80 ? 3.304 1.687 1.643 1.00 98.06 80 GLN A O 1
ATOM 629 N N . PRO A 1 81 ? 4.422 1.836 -0.308 1.00 98.38 81 PRO A N 1
ATOM 630 C CA . PRO A 1 81 ? 3.247 1.828 -1.177 1.00 98.38 81 PRO A CA 1
ATOM 631 C C . PRO A 1 81 ? 2.421 0.536 -1.107 1.00 98.38 81 PRO A C 1
ATOM 633 O O . PRO A 1 81 ? 2.971 -0.551 -0.966 1.00 98.38 81 PRO A O 1
ATOM 636 N N . VAL A 1 82 ? 1.106 0.651 -1.285 1.00 98.69 82 VAL A N 1
ATOM 637 C CA . VAL A 1 82 ? 0.142 -0.447 -1.462 1.00 98.69 82 VAL A CA 1
ATOM 638 C C . VAL A 1 82 ? -0.527 -0.264 -2.830 1.00 98.69 82 VAL A C 1
ATOM 640 O O . VAL A 1 82 ? -1.454 0.543 -2.944 1.00 98.69 82 VAL A O 1
ATOM 643 N N . PRO A 1 83 ? -0.047 -0.941 -3.888 1.00 98.31 83 PRO A N 1
ATOM 644 C CA . PRO A 1 83 ? -0.654 -0.852 -5.210 1.00 98.31 83 PRO A CA 1
ATOM 645 C C . PRO A 1 83 ? -1.914 -1.721 -5.322 1.00 98.31 83 PRO A C 1
ATOM 647 O O . PRO A 1 83 ? -1.962 -2.835 -4.798 1.00 98.31 83 PRO A O 1
ATOM 650 N N . TYR A 1 84 ? -2.906 -1.234 -6.061 1.00 98.44 84 TYR A N 1
ATOM 651 C CA . TYR A 1 84 ? -4.074 -1.998 -6.500 1.00 98.44 84 TYR A CA 1
ATOM 652 C C . TYR A 1 84 ? -4.632 -1.423 -7.804 1.00 98.44 84 TYR A C 1
ATOM 654 O O . TYR A 1 84 ? -4.311 -0.301 -8.196 1.00 98.44 84 TYR A O 1
ATOM 662 N N . GLN A 1 85 ? -5.462 -2.206 -8.488 1.00 98.44 85 GLN A N 1
ATOM 663 C CA . GLN A 1 85 ? -6.192 -1.754 -9.665 1.00 98.44 85 GLN A CA 1
ATOM 664 C C . GLN A 1 85 ? -7.629 -1.398 -9.286 1.00 98.44 85 GLN A C 1
ATOM 666 O O . GLN A 1 85 ? -8.313 -2.155 -8.593 1.00 98.44 85 GLN A O 1
ATOM 671 N N . THR A 1 86 ? -8.059 -0.226 -9.734 1.00 98.31 86 THR A N 1
ATOM 672 C CA . THR A 1 86 ? -9.424 0.274 -9.553 1.00 98.31 86 THR A CA 1
ATOM 673 C C . THR A 1 86 ? -10.393 -0.377 -10.540 1.00 98.31 86 THR A C 1
ATOM 675 O O . THR A 1 86 ? -9.970 -0.982 -11.528 1.00 98.31 86 THR A O 1
ATOM 678 N N . ALA A 1 87 ? -11.702 -0.231 -10.320 1.00 97.44 87 ALA A N 1
ATOM 679 C CA . ALA A 1 87 ? -12.722 -0.813 -11.196 1.00 97.44 87 ALA A CA 1
ATOM 680 C C . ALA A 1 87 ? -12.659 -0.287 -12.645 1.00 97.44 87 ALA A C 1
ATOM 682 O O . ALA A 1 87 ? -13.052 -0.990 -13.573 1.00 97.44 87 ALA A O 1
ATOM 683 N N . ASN A 1 88 ? -12.138 0.928 -12.856 1.00 96.62 88 ASN A N 1
ATOM 684 C CA . ASN A 1 88 ? -11.967 1.517 -14.188 1.00 96.62 88 ASN A CA 1
ATOM 685 C C . ASN A 1 88 ? -10.612 1.177 -14.848 1.00 96.62 88 ASN A C 1
ATOM 687 O O . ASN A 1 88 ? -10.326 1.660 -15.941 1.00 96.62 88 ASN A O 1
ATOM 691 N N . GLY A 1 89 ? -9.773 0.368 -14.194 1.00 97.00 89 GLY A N 1
ATOM 692 C CA . GLY A 1 89 ? -8.477 -0.070 -14.709 1.00 97.00 89 GLY A CA 1
ATOM 693 C C . GLY A 1 89 ? -7.285 0.820 -14.339 1.00 97.00 89 GLY A C 1
ATOM 694 O O . GLY A 1 89 ? -6.149 0.390 -14.554 1.00 97.00 89 GLY A O 1
ATOM 695 N N . THR A 1 90 ? -7.509 1.996 -13.737 1.00 98.12 90 THR A N 1
ATOM 696 C CA . THR A 1 90 ? -6.446 2.870 -13.202 1.00 98.12 90 THR A CA 1
ATOM 697 C C . THR A 1 90 ? -5.682 2.139 -12.104 1.00 98.12 90 THR A C 1
ATOM 699 O O . THR A 1 90 ? -6.292 1.479 -11.256 1.00 98.12 90 THR A O 1
ATOM 702 N N . ILE A 1 91 ? -4.354 2.266 -12.092 1.00 98.56 91 ILE A N 1
ATOM 703 C CA . ILE A 1 91 ? -3.541 1.774 -10.978 1.00 98.56 91 ILE A CA 1
ATOM 704 C C . ILE A 1 91 ? -3.486 2.862 -9.920 1.00 98.56 91 ILE A C 1
ATOM 706 O O . ILE A 1 91 ? -3.089 3.990 -10.202 1.00 98.56 91 ILE A O 1
ATOM 710 N N . ARG A 1 92 ? -3.855 2.507 -8.697 1.00 98.44 92 ARG A N 1
ATOM 711 C CA . ARG A 1 92 ? -3.875 3.409 -7.554 1.00 98.44 92 ARG A CA 1
ATOM 712 C C . ARG A 1 92 ? -2.942 2.895 -6.472 1.00 98.44 92 ARG A C 1
ATOM 714 O O . ARG A 1 92 ? -2.673 1.695 -6.368 1.00 98.44 92 ARG A O 1
ATOM 721 N N . MET A 1 93 ? -2.398 3.820 -5.696 1.00 97.88 93 MET A N 1
ATOM 722 C CA . MET A 1 93 ? -1.395 3.519 -4.690 1.00 97.88 93 MET A CA 1
ATOM 723 C C . MET A 1 93 ? -1.696 4.260 -3.398 1.00 97.88 93 MET A C 1
ATOM 725 O O . MET A 1 93 ? -1.681 5.487 -3.369 1.00 97.88 93 MET A O 1
ATOM 729 N N . LEU A 1 94 ? -1.934 3.504 -2.326 1.00 98.81 94 LEU A N 1
ATOM 730 C CA . LEU A 1 94 ? -1.984 4.055 -0.973 1.00 98.81 94 LEU A CA 1
ATOM 731 C C . LEU A 1 94 ? -0.577 4.094 -0.390 1.00 98.81 94 LEU A C 1
ATOM 733 O O . LEU A 1 94 ? 0.189 3.147 -0.565 1.00 98.81 94 LEU A O 1
ATOM 737 N N . LEU A 1 95 ? -0.229 5.163 0.315 1.00 98.62 95 LEU A N 1
ATOM 738 C CA . LEU A 1 95 ? 1.109 5.358 0.860 1.00 98.62 95 LEU A CA 1
ATOM 739 C C . LEU A 1 95 ? 1.064 5.780 2.327 1.00 98.62 95 LEU A C 1
ATOM 741 O O . LEU A 1 95 ? 0.209 6.564 2.748 1.00 98.62 95 LEU A O 1
ATOM 745 N N . ARG A 1 96 ? 2.044 5.302 3.097 1.00 98.25 96 ARG A N 1
ATOM 746 C CA . ARG A 1 96 ? 2.363 5.852 4.418 1.00 98.25 96 ARG A CA 1
ATOM 747 C C . ARG A 1 96 ? 3.025 7.212 4.227 1.00 98.25 96 ARG A C 1
ATOM 749 O O . ARG A 1 96 ? 3.921 7.341 3.395 1.00 98.25 96 ARG A O 1
ATOM 756 N N . SER A 1 97 ? 2.649 8.190 5.041 1.00 97.19 97 SER A N 1
ATOM 757 C CA . SER A 1 97 ? 3.280 9.508 5.045 1.00 97.19 97 SER A CA 1
ATOM 758 C C . SER A 1 97 ? 4.206 9.714 6.241 1.00 97.19 97 SER A C 1
ATOM 760 O O . SER A 1 97 ? 4.114 9.013 7.254 1.00 97.19 97 SER A O 1
ATOM 762 N N . PHE A 1 98 ? 5.049 10.741 6.157 1.00 95.94 98 PHE A N 1
ATOM 763 C CA . PHE A 1 98 ? 5.740 11.288 7.321 1.00 95.94 98 PHE A CA 1
ATOM 764 C C . PHE A 1 98 ? 4.758 11.921 8.332 1.00 95.94 98 PHE A C 1
ATOM 766 O O . PHE A 1 98 ? 3.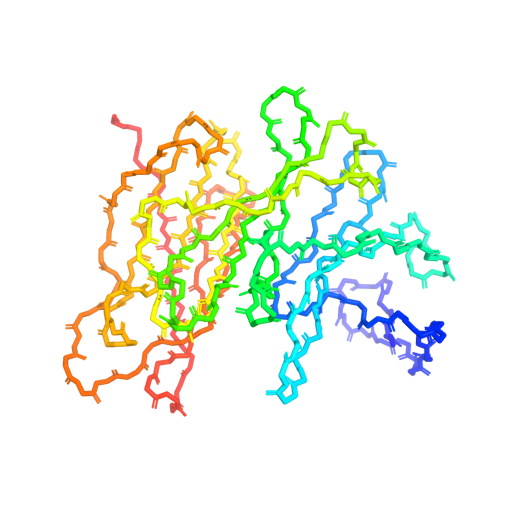590 12.181 8.019 1.00 95.94 98 PHE A O 1
ATOM 773 N N . GLU A 1 99 ? 5.221 12.156 9.563 1.00 92.81 99 GLU A N 1
ATOM 774 C CA . GLU A 1 99 ? 4.375 12.604 10.683 1.00 92.81 99 GLU A CA 1
ATOM 775 C C . GLU A 1 99 ? 3.775 14.005 10.494 1.00 92.81 99 GLU A C 1
ATOM 777 O O . GLU A 1 99 ? 2.653 14.244 10.933 1.00 92.81 99 GLU A O 1
ATOM 782 N N . THR A 1 100 ? 4.462 14.906 9.784 1.00 94.06 100 THR A N 1
ATOM 783 C CA . THR A 1 100 ? 3.963 16.263 9.483 1.00 94.06 100 THR A CA 1
ATOM 784 C C . THR A 1 100 ? 2.791 16.255 8.498 1.00 94.06 100 THR A C 1
ATOM 786 O O . THR A 1 100 ? 1.926 17.128 8.549 1.00 94.06 100 THR A O 1
ATOM 789 N N . ILE A 1 101 ? 2.729 15.251 7.619 1.00 96.94 101 ILE A N 1
ATOM 790 C CA . ILE A 1 101 ? 1.619 15.037 6.681 1.00 96.94 101 ILE A CA 1
ATOM 791 C C . ILE A 1 101 ? 0.440 14.387 7.415 1.00 96.94 101 ILE A C 1
ATOM 793 O O . ILE A 1 101 ? -0.701 14.829 7.252 1.00 96.94 101 ILE A O 1
ATOM 797 N N . GLY A 1 102 ? 0.729 13.371 8.241 1.00 97.31 102 GLY A N 1
ATOM 798 C CA . GLY A 1 102 ? -0.192 12.799 9.229 1.00 97.31 102 GLY A CA 1
ATOM 799 C C . GLY A 1 102 ? -1.417 12.073 8.659 1.00 97.31 102 GLY A C 1
ATOM 800 O O . GLY A 1 102 ? -2.440 11.962 9.349 1.00 97.31 102 GLY A O 1
ATOM 801 N N . ARG A 1 103 ? -1.371 11.634 7.397 1.00 98.44 103 ARG A N 1
ATOM 802 C CA . ARG A 1 103 ? -2.496 11.014 6.680 1.00 98.44 103 ARG A CA 1
ATOM 803 C C . ARG A 1 103 ? -2.012 9.891 5.778 1.00 98.44 103 ARG A C 1
ATOM 805 O O . ARG A 1 103 ? -0.902 9.946 5.264 1.00 98.44 103 ARG A O 1
ATOM 812 N N . VAL A 1 104 ? -2.852 8.890 5.542 1.00 98.69 104 VAL A N 1
ATOM 813 C CA . VAL A 1 104 ? -2.626 7.999 4.401 1.00 98.69 104 VAL A CA 1
ATOM 814 C C . VAL A 1 104 ? -2.761 8.834 3.130 1.00 98.69 104 VAL A C 1
ATOM 816 O O . VAL A 1 104 ? -3.674 9.657 3.015 1.00 98.69 104 VAL A O 1
ATOM 819 N N . CYS A 1 105 ? -1.841 8.646 2.193 1.00 98.69 105 CYS A N 1
ATOM 820 C CA . CYS A 1 105 ? -1.845 9.361 0.924 1.00 98.69 105 CYS A CA 1
ATOM 821 C C . CYS A 1 105 ? -2.219 8.444 -0.232 1.00 98.69 105 CYS A C 1
ATOM 823 O O . CYS A 1 105 ? -2.063 7.228 -0.137 1.00 98.69 105 CYS A O 1
ATOM 825 N N . LEU A 1 106 ? -2.678 9.047 -1.321 1.00 98.50 106 LEU A N 1
ATOM 826 C CA . LEU A 1 106 ? -3.135 8.377 -2.526 1.00 98.50 106 LEU A CA 1
ATOM 827 C C . LEU A 1 106 ? -2.452 8.974 -3.753 1.00 98.50 106 LEU A C 1
ATOM 829 O O . LEU A 1 106 ? -2.298 10.191 -3.826 1.00 98.50 106 LEU A O 1
ATOM 833 N N . ALA A 1 107 ? -2.061 8.135 -4.705 1.00 98.56 107 ALA A N 1
ATOM 834 C CA . ALA A 1 107 ? -1.609 8.550 -6.030 1.00 98.56 107 ALA A CA 1
ATOM 835 C C . ALA A 1 107 ? -2.199 7.629 -7.103 1.00 98.56 107 ALA A C 1
ATOM 837 O O . ALA A 1 107 ? -2.472 6.453 -6.841 1.00 98.56 107 ALA A O 1
ATOM 838 N N . ASP A 1 108 ? -2.343 8.157 -8.313 1.00 98.50 108 ASP A N 1
ATOM 839 C CA . ASP A 1 108 ? -3.018 7.510 -9.434 1.00 98.50 108 ASP A CA 1
ATOM 840 C C . ASP A 1 108 ? -2.106 7.428 -10.651 1.00 98.50 108 ASP A C 1
ATOM 842 O O . ASP A 1 108 ? -1.299 8.322 -10.914 1.00 98.50 108 ASP A O 1
ATOM 846 N N . SER A 1 109 ? -2.291 6.372 -11.431 1.00 98.62 109 SER A N 1
ATOM 847 C CA . SER A 1 109 ? -1.637 6.168 -12.711 1.00 98.62 109 SER 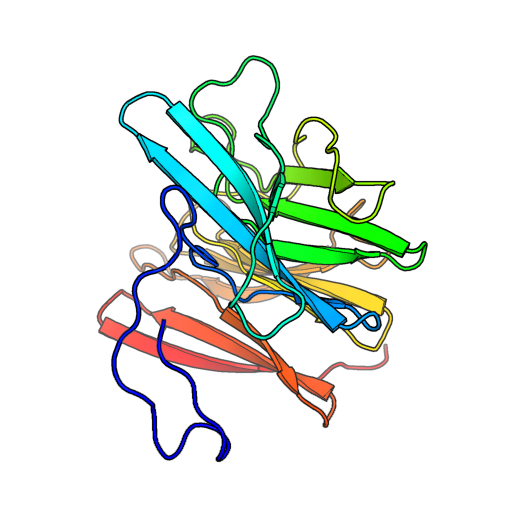A CA 1
ATOM 848 C C . SER A 1 109 ? -2.638 5.662 -13.746 1.00 98.62 109 SER A C 1
ATOM 850 O O . SER A 1 109 ? -3.115 4.523 -13.685 1.00 98.62 109 SER A O 1
ATOM 852 N N . ALA A 1 110 ? -2.935 6.523 -14.720 1.00 98.00 110 ALA A N 1
ATOM 853 C CA . ALA A 1 110 ? -3.867 6.246 -15.814 1.00 98.00 110 ALA A CA 1
ATOM 854 C C . ALA A 1 110 ? -3.232 5.455 -16.976 1.00 98.00 110 ALA A C 1
ATOM 856 O O . ALA A 1 110 ? -3.935 5.004 -17.874 1.00 98.00 110 ALA A O 1
ATOM 857 N N . ASP A 1 111 ? -1.909 5.270 -16.967 1.00 97.50 111 ASP A N 1
ATOM 858 C CA . ASP A 1 111 ? -1.143 4.583 -18.015 1.00 97.50 111 ASP A CA 1
ATOM 859 C C . ASP A 1 111 ? -0.552 3.244 -17.536 1.00 97.50 111 ASP A C 1
ATOM 861 O O . ASP A 1 111 ? 0.446 2.742 -18.058 1.00 97.50 111 ASP A O 1
ATOM 865 N N . GLY A 1 112 ? -1.192 2.632 -16.535 1.00 95.62 112 GLY A N 1
ATOM 866 C CA . GLY A 1 112 ? -0.836 1.301 -16.056 1.00 95.62 112 GLY A CA 1
ATOM 867 C C . GLY A 1 112 ? 0.400 1.267 -15.155 1.00 95.62 112 GLY A C 1
ATOM 868 O O . GLY A 1 112 ? 1.089 0.245 -15.128 1.00 95.62 112 GLY A O 1
ATOM 869 N N . GLY A 1 113 ? 0.691 2.347 -14.430 1.00 96.62 113 GLY A N 1
ATOM 870 C CA . GLY A 1 113 ? 1.777 2.449 -13.451 1.00 96.62 113 GLY A CA 1
ATOM 871 C C . GLY A 1 113 ? 3.052 3.125 -13.967 1.00 96.62 113 GLY A C 1
ATOM 872 O O . GLY A 1 113 ? 4.076 3.037 -13.284 1.00 96.62 113 GLY A O 1
ATOM 873 N N . VAL A 1 114 ? 3.031 3.751 -15.152 1.00 97.38 114 VAL A N 1
ATOM 874 C CA . VAL A 1 114 ? 4.227 4.321 -15.802 1.00 97.38 114 VAL A CA 1
ATOM 875 C C . VAL A 1 114 ? 4.466 5.764 -15.363 1.00 97.38 114 VAL A C 1
ATOM 877 O O . VAL A 1 114 ? 5.590 6.107 -14.986 1.00 97.38 114 VAL A O 1
ATOM 880 N N . THR A 1 115 ? 3.424 6.591 -15.378 1.00 98.31 115 THR A N 1
ATOM 881 C CA . THR A 1 115 ? 3.422 7.956 -14.841 1.00 98.31 115 THR A CA 1
ATOM 882 C C . THR A 1 115 ? 2.410 8.081 -13.711 1.00 98.31 115 THR A C 1
ATOM 884 O O . THR A 1 115 ? 1.448 7.317 -13.637 1.00 98.31 115 THR A O 1
ATOM 887 N N . TRP A 1 116 ? 2.660 9.013 -12.794 1.00 98.44 116 TRP A N 1
ATOM 888 C CA . TRP A 1 116 ? 1.909 9.138 -11.549 1.00 98.44 116 TRP A CA 1
ATOM 889 C C . TRP A 1 116 ? 1.489 10.580 -11.308 1.00 98.44 116 TRP A C 1
ATOM 891 O O . TRP A 1 116 ? 2.260 11.505 -11.572 1.00 98.44 116 TRP A O 1
ATOM 901 N N . SER A 1 117 ? 0.282 10.760 -10.773 1.00 98.25 117 SER A N 1
ATOM 902 C CA . SER A 1 117 ? -0.111 12.018 -10.145 1.00 98.25 117 SER A CA 1
ATOM 903 C C . SER A 1 117 ? 0.744 12.291 -8.904 1.00 98.25 117 SER A C 1
ATOM 905 O O . SER A 1 117 ? 1.386 11.393 -8.345 1.00 98.25 117 SER A O 1
ATOM 907 N N . TYR A 1 118 ? 0.737 13.541 -8.440 1.00 97.94 118 TYR A N 1
ATOM 908 C CA . TYR A 1 118 ? 1.223 13.820 -7.096 1.00 97.94 118 TYR A CA 1
ATOM 909 C C . TYR A 1 118 ? 0.359 13.105 -6.066 1.00 97.94 118 TYR A C 1
ATOM 911 O O . TYR A 1 118 ? -0.870 13.052 -6.174 1.00 97.94 118 TYR A O 1
ATOM 919 N N . ALA A 1 119 ? 1.024 12.590 -5.037 1.00 98.19 119 ALA A N 1
ATOM 920 C CA . ALA A 1 119 ? 0.332 12.014 -3.912 1.00 98.19 119 ALA A CA 1
ATOM 921 C C . ALA A 1 119 ? -0.430 13.113 -3.159 1.00 98.19 119 ALA A C 1
ATOM 923 O O . ALA A 1 119 ? 0.104 14.190 -2.889 1.00 98.19 119 ALA A O 1
ATOM 924 N N . HIS A 1 120 ? -1.674 12.831 -2.798 1.00 97.69 120 HIS A N 1
ATOM 925 C CA . HIS A 1 120 ? -2.534 13.731 -2.037 1.00 97.69 120 HIS A CA 1
ATOM 926 C C . HIS A 1 120 ? -3.100 13.016 -0.809 1.00 97.69 120 HIS A C 1
ATOM 928 O O . HIS A 1 120 ? -3.047 11.792 -0.697 1.00 97.69 120 HIS A O 1
ATOM 934 N N . LYS A 1 121 ? -3.566 13.784 0.177 1.00 98.25 121 LYS A N 1
ATOM 935 C CA . LYS A 1 121 ? -4.054 13.239 1.451 1.00 98.25 121 LYS A CA 1
ATOM 936 C C . LYS A 1 121 ? -5.443 12.627 1.272 1.00 98.25 121 LYS A C 1
ATOM 938 O O . LYS A 1 121 ? -6.303 13.245 0.654 1.00 98.25 121 LYS A O 1
ATOM 943 N N . THR A 1 122 ? -5.657 11.475 1.896 1.00 98.56 122 THR A N 1
ATOM 944 C CA . THR A 1 122 ? -6.997 10.974 2.234 1.00 98.56 122 THR A CA 1
ATOM 945 C C . THR A 1 122 ? -7.438 11.546 3.590 1.00 98.56 122 THR A C 1
ATOM 947 O O . THR A 1 122 ? -6.673 12.231 4.283 1.00 98.56 122 THR A O 1
ATOM 950 N N . GLU A 1 123 ? -8.660 11.245 4.008 1.00 98.06 123 GLU A N 1
ATOM 951 C CA . GLU A 1 123 ? -9.176 11.506 5.350 1.00 98.06 123 GLU A CA 1
ATOM 952 C C . GLU A 1 123 ? -8.569 10.590 6.424 1.00 98.06 123 GLU A C 1
ATOM 954 O O . GLU A 1 123 ? -8.560 10.964 7.601 1.00 98.06 123 GLU A O 1
ATOM 959 N N . LEU A 1 124 ? -8.020 9.428 6.042 1.00 98.62 124 LEU A N 1
ATOM 960 C CA . LEU A 1 124 ? -7.501 8.446 6.991 1.00 98.62 124 LEU A CA 1
ATOM 961 C C . LEU A 1 124 ? -6.262 8.988 7.727 1.00 98.62 124 LEU A C 1
ATOM 963 O O . LEU A 1 124 ? -5.251 9.306 7.089 1.00 98.62 124 LEU A O 1
ATOM 967 N N . PRO A 1 125 ? -6.279 9.075 9.071 1.00 98.38 125 PRO A N 1
ATOM 968 C CA . PRO A 1 125 ? -5.101 9.453 9.846 1.00 98.38 125 PRO A CA 1
ATOM 969 C C . PRO A 1 125 ? -3.955 8.452 9.660 1.00 98.38 125 PRO A C 1
ATOM 971 O O . PRO A 1 125 ? -4.175 7.264 9.446 1.00 98.38 125 PRO A O 1
ATOM 974 N N . ASN A 1 126 ? -2.715 8.933 9.752 1.00 98.19 126 ASN A N 1
ATOM 975 C CA . ASN A 1 126 ? -1.542 8.066 9.811 1.00 98.19 126 ASN A CA 1
ATOM 976 C C . ASN A 1 126 ? -0.485 8.659 10.758 1.00 98.19 126 ASN A C 1
ATOM 978 O O . ASN A 1 126 ? 0.061 9.721 10.460 1.00 98.19 126 ASN A O 1
ATOM 982 N N . PRO A 1 127 ? -0.131 7.986 11.866 1.00 97.25 127 PRO A N 1
ATOM 983 C CA . PRO A 1 127 ? 0.837 8.475 12.841 1.00 97.25 127 PRO A CA 1
ATOM 984 C C . PRO 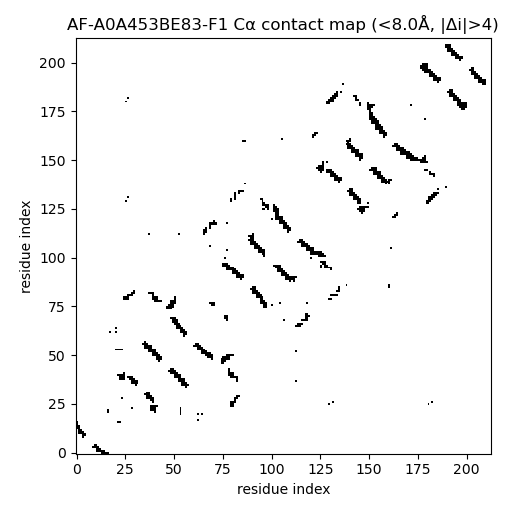A 1 127 ? 2.255 8.031 12.445 1.00 97.25 127 PRO A C 1
ATOM 986 O O . PRO A 1 127 ? 2.992 7.473 13.260 1.00 97.25 127 PRO A O 1
ATOM 989 N N . ASN A 1 128 ? 2.604 8.183 11.161 1.00 96.75 128 ASN A N 1
ATOM 990 C CA . ASN A 1 128 ? 3.842 7.675 10.569 1.00 96.75 128 ASN A CA 1
ATOM 991 C C . ASN A 1 128 ? 4.038 6.165 10.841 1.00 96.75 128 ASN A C 1
ATOM 993 O O . ASN A 1 128 ? 5.059 5.707 11.369 1.00 96.75 128 ASN A O 1
ATOM 997 N N . SER A 1 129 ? 3.010 5.378 10.519 1.00 97.19 129 SER A N 1
ATOM 998 C CA . SER A 1 129 ? 2.953 3.928 10.759 1.00 97.19 129 SER A CA 1
ATOM 999 C C . SER A 1 129 ? 2.657 3.170 9.469 1.00 97.19 129 SER A C 1
ATOM 1001 O O . SER A 1 129 ? 1.982 3.692 8.579 1.00 97.19 129 SER A O 1
ATOM 1003 N N . GLY A 1 130 ? 3.177 1.947 9.355 1.00 97.62 130 GLY A N 1
ATOM 1004 C CA . GLY A 1 130 ? 2.933 1.109 8.184 1.00 97.62 130 GLY A CA 1
ATOM 1005 C C . GLY A 1 130 ? 1.448 0.781 8.026 1.00 97.62 130 GLY A C 1
ATOM 1006 O O . GLY A 1 130 ? 0.785 0.441 8.999 1.00 97.62 130 GLY A O 1
ATOM 1007 N N . ILE A 1 131 ? 0.964 0.825 6.789 1.00 98.69 131 ILE A N 1
ATOM 1008 C CA . ILE A 1 131 ? -0.384 0.397 6.388 1.00 98.69 131 ILE A CA 1
ATOM 1009 C C . ILE A 1 131 ? -0.269 -0.773 5.422 1.00 98.69 131 ILE A C 1
ATOM 1011 O O . ILE A 1 131 ? 0.740 -0.869 4.722 1.00 98.69 131 ILE A O 1
ATOM 1015 N N . ASP A 1 132 ? -1.260 -1.649 5.367 1.00 98.75 132 ASP A N 1
ATOM 1016 C CA . ASP A 1 132 ? -1.442 -2.554 4.228 1.00 98.75 132 ASP A CA 1
ATOM 1017 C C . ASP A 1 132 ? -2.927 -2.682 3.922 1.00 98.75 132 ASP A C 1
ATOM 1019 O O . ASP A 1 132 ? -3.778 -2.490 4.791 1.00 98.75 132 ASP A O 1
ATOM 1023 N N . GLY A 1 133 ? -3.226 -3.014 2.679 1.00 97.75 133 GLY A N 1
ATOM 1024 C CA . GLY A 1 133 ? -4.584 -3.171 2.207 1.00 97.75 133 GLY A CA 1
ATOM 1025 C C . GLY A 1 133 ? -4.661 -4.068 0.987 1.00 97.75 133 GLY A C 1
ATOM 1026 O O . GLY A 1 133 ? -3.646 -4.523 0.454 1.00 97.75 133 GLY A O 1
ATOM 1027 N N . ALA A 1 134 ? -5.879 -4.354 0.558 1.00 97.31 134 ALA A N 1
ATOM 1028 C CA . ALA A 1 134 ? -6.136 -5.105 -0.657 1.00 97.31 134 ALA A CA 1
ATOM 1029 C C . ALA A 1 134 ? -7.456 -4.656 -1.286 1.00 97.31 134 ALA A C 1
ATOM 1031 O O . ALA A 1 134 ? -8.430 -4.396 -0.578 1.00 97.31 134 ALA A O 1
ATOM 1032 N N . LYS A 1 135 ? -7.489 -4.620 -2.621 1.00 97.44 135 LYS A N 1
ATOM 1033 C CA . LYS A 1 135 ? -8.741 -4.645 -3.379 1.00 97.44 135 LYS A CA 1
ATOM 1034 C C . LYS A 1 135 ? -9.328 -6.050 -3.239 1.00 97.44 135 LYS A C 1
ATOM 1036 O O . LYS A 1 135 ? -8.689 -7.031 -3.617 1.00 97.44 135 LYS A O 1
ATOM 1041 N N . MET A 1 136 ? -10.494 -6.136 -2.620 1.00 96.44 136 MET A N 1
ATOM 1042 C CA . MET A 1 136 ? -11.238 -7.368 -2.410 1.00 96.44 136 MET A CA 1
ATOM 1043 C C . MET A 1 136 ? -11.978 -7.778 -3.687 1.00 96.44 136 MET A C 1
ATOM 1045 O O . MET A 1 136 ? -12.270 -6.950 -4.551 1.00 96.44 136 MET A O 1
ATOM 1049 N N . LYS A 1 137 ? -12.313 -9.066 -3.789 1.00 94.81 137 LYS A N 1
ATOM 1050 C CA . LYS A 1 137 ? -13.057 -9.654 -4.916 1.00 94.81 137 LYS A CA 1
ATOM 1051 C C . LYS A 1 137 ? -14.424 -9.012 -5.168 1.00 94.81 137 LYS A C 1
ATOM 1053 O O . LYS A 1 137 ? -14.875 -8.992 -6.304 1.00 94.81 137 LYS A O 1
ATOM 1058 N N . ASP A 1 138 ? -15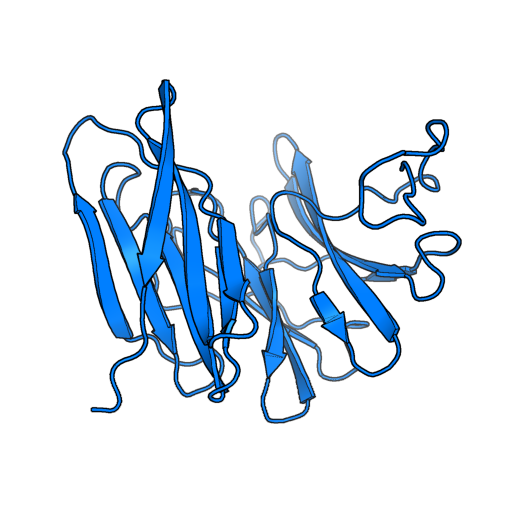.061 -8.481 -4.129 1.00 94.44 138 ASP A N 1
ATOM 1059 C CA . ASP A 1 138 ? -16.346 -7.776 -4.222 1.00 94.44 138 ASP A CA 1
ATOM 1060 C C . ASP A 1 138 ? -16.214 -6.318 -4.702 1.00 94.44 138 ASP A C 1
ATOM 1062 O O . ASP A 1 138 ? -17.196 -5.584 -4.763 1.00 94.44 138 ASP A O 1
ATOM 1066 N N . GLY A 1 139 ? -14.995 -5.881 -5.028 1.00 96.06 139 GLY A N 1
ATOM 1067 C CA . GLY A 1 139 ? -14.718 -4.541 -5.520 1.00 96.06 139 GLY A CA 1
ATOM 1068 C C . GLY A 1 139 ? -14.447 -3.508 -4.429 1.00 96.06 139 GLY A C 1
ATOM 1069 O O . GLY A 1 139 ? -14.123 -2.372 -4.762 1.00 96.06 139 GLY A O 1
ATOM 1070 N N . ARG A 1 140 ? -14.502 -3.845 -3.141 1.00 97.38 140 ARG A N 1
ATOM 1071 C CA . ARG A 1 140 ? -14.130 -2.897 -2.080 1.00 97.38 140 ARG A CA 1
ATOM 1072 C C . ARG A 1 140 ? -12.621 -2.852 -1.873 1.00 97.38 140 ARG A C 1
ATOM 1074 O O . ARG A 1 140 ? -11.915 -3.814 -2.160 1.00 97.38 140 ARG A O 1
ATOM 1081 N N . VAL A 1 141 ? -12.104 -1.745 -1.352 1.00 98.44 141 VAL A N 1
ATOM 1082 C CA . VAL A 1 141 ? -10.709 -1.648 -0.896 1.00 98.44 141 VAL A CA 1
ATOM 1083 C C . VAL A 1 141 ? -10.705 -1.687 0.624 1.00 98.44 141 VAL A C 1
ATOM 1085 O O . VAL A 1 141 ? -11.328 -0.843 1.256 1.00 98.44 141 VAL A O 1
ATOM 1088 N N . LEU A 1 142 ? -10.002 -2.650 1.216 1.00 98.31 142 LEU A N 1
ATOM 1089 C CA . LEU A 1 142 ? -9.824 -2.752 2.665 1.00 98.31 142 LEU A CA 1
ATOM 1090 C C . LEU A 1 142 ? -8.416 -2.306 3.047 1.00 98.31 142 LEU A C 1
ATOM 1092 O O . LEU A 1 142 ? -7.450 -2.738 2.419 1.00 98.31 142 LEU A O 1
ATOM 1096 N N . VAL A 1 143 ? -8.287 -1.503 4.105 1.00 98.69 143 VAL A N 1
ATOM 1097 C CA . VAL A 1 143 ? -6.999 -1.065 4.662 1.00 98.69 143 VAL A CA 1
ATOM 1098 C C . VAL A 1 143 ? -6.962 -1.293 6.166 1.00 98.69 143 VAL A C 1
ATOM 1100 O O . VAL A 1 143 ? -7.862 -0.875 6.890 1.00 98.69 143 VAL A O 1
ATOM 1103 N N . ALA A 1 144 ? -5.876 -1.905 6.637 1.00 98.81 144 ALA A N 1
ATOM 1104 C CA . ALA A 1 144 ? -5.492 -1.926 8.040 1.00 98.81 144 ALA A CA 1
ATOM 1105 C C . ALA A 1 144 ? -4.458 -0.820 8.306 1.00 98.81 144 ALA A C 1
ATOM 1107 O O . ALA A 1 144 ? -3.413 -0.758 7.649 1.00 98.81 144 ALA A O 1
ATOM 1108 N N . TYR A 1 145 ? -4.748 0.055 9.268 1.00 98.75 145 TYR A N 1
ATOM 1109 C CA . TYR A 1 145 ? -3.946 1.246 9.557 1.00 98.75 145 TYR A CA 1
ATOM 1110 C C . TYR A 1 145 ? -4.073 1.668 11.024 1.00 98.75 145 TYR A C 1
ATOM 1112 O O . TYR A 1 145 ? -5.069 1.379 11.693 1.00 98.75 145 TYR A O 1
ATOM 1120 N N . ASN A 1 146 ? -3.052 2.355 11.537 1.00 98.56 146 ASN A N 1
ATOM 1121 C CA . ASN A 1 146 ? -3.147 3.025 12.829 1.00 98.56 146 ASN A CA 1
ATOM 1122 C C . ASN A 1 146 ? -3.710 4.439 12.673 1.00 98.56 146 ASN A C 1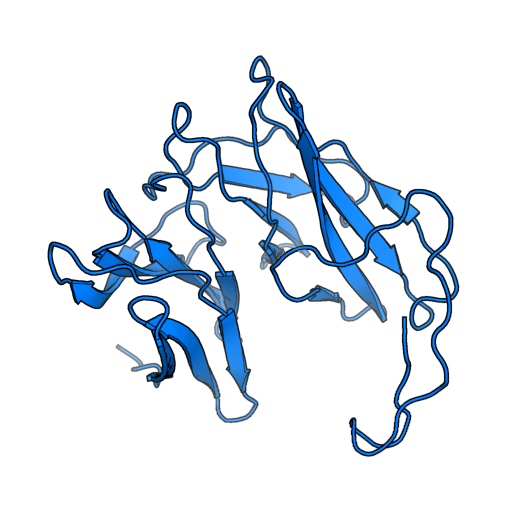
ATOM 1124 O O . ASN A 1 146 ? -3.465 5.087 11.658 1.00 98.56 146 ASN A O 1
ATOM 1128 N N . THR A 1 147 ? -4.403 4.934 13.702 1.00 96.81 147 THR A N 1
ATOM 1129 C CA . THR A 1 147 ? -5.073 6.243 13.658 1.00 96.81 147 THR A CA 1
ATOM 1130 C C . THR A 1 147 ? -4.195 7.387 14.182 1.00 96.81 147 THR A C 1
ATOM 1132 O O . THR A 1 147 ? -3.290 7.849 13.502 1.00 96.81 147 THR A O 1
ATOM 1135 N N . PHE A 1 148 ? -4.434 7.884 15.394 1.00 94.00 148 PHE A N 1
ATOM 1136 C CA . PHE A 1 148 ? -3.675 8.995 15.984 1.00 94.00 148 PHE A CA 1
ATOM 1137 C C . PHE A 1 148 ? -2.482 8.518 16.818 1.00 94.00 148 PHE A C 1
ATOM 1139 O O . PHE A 1 148 ? -1.674 9.317 17.281 1.00 94.00 148 PHE A O 1
ATOM 1146 N N . SER A 1 149 ? -2.366 7.207 17.028 1.00 95.62 149 SER A N 1
ATOM 1147 C CA . SER A 1 149 ? -1.250 6.576 17.722 1.00 95.62 149 SER A CA 1
ATOM 1148 C C . SER A 1 149 ? -1.061 5.153 17.213 1.00 95.62 149 SER A C 1
ATOM 1150 O O . SER A 1 149 ? -1.975 4.571 16.633 1.00 95.62 149 SER A O 1
ATOM 1152 N N . ARG A 1 150 ? 0.094 4.550 17.502 1.00 96.81 150 ARG A N 1
ATOM 1153 C CA . ARG A 1 150 ? 0.325 3.122 17.239 1.00 96.81 150 ARG A CA 1
ATOM 1154 C C . ARG A 1 150 ? -0.404 2.185 18.215 1.00 96.81 150 ARG A C 1
ATOM 1156 O O . ARG A 1 150 ? -0.346 0.978 18.029 1.00 96.81 150 ARG A O 1
ATOM 1163 N N . GLY A 1 151 ? -1.089 2.719 19.230 1.00 97.81 151 GLY A N 1
ATOM 1164 C CA . GLY A 1 151 ? -1.888 1.943 20.187 1.00 97.81 151 GLY A CA 1
ATOM 1165 C C . GLY A 1 151 ? -3.315 1.654 19.726 1.00 97.81 151 GLY A C 1
ATOM 1166 O O . GLY A 1 151 ? -4.022 0.910 20.397 1.00 97.81 151 GLY A O 1
ATOM 1167 N N . THR A 1 152 ? -3.731 2.201 18.583 1.00 98.38 152 THR A N 1
ATOM 1168 C CA . THR A 1 152 ? -5.047 1.942 17.992 1.00 98.38 152 THR A CA 1
ATOM 1169 C C . THR A 1 152 ? -4.844 1.460 16.559 1.00 98.38 152 THR A C 1
ATOM 1171 O O . THR A 1 152 ? -4.267 2.183 15.744 1.00 98.38 152 THR A O 1
ATOM 1174 N N . LEU A 1 153 ? -5.275 0.236 16.254 1.00 98.75 153 LEU A N 1
ATOM 1175 C CA . LEU A 1 153 ? -5.222 -0.370 14.920 1.00 98.75 153 LEU A CA 1
ATOM 1176 C C . LEU A 1 153 ? -6.651 -0.634 14.450 1.00 98.75 153 LEU A C 1
ATOM 1178 O O . LEU A 1 153 ? -7.415 -1.329 15.123 1.00 98.75 153 LEU A O 1
ATOM 1182 N N . LYS A 1 154 ? -7.012 -0.085 13.292 1.00 98.69 154 LYS A N 1
ATOM 1183 C CA . LYS A 1 154 ? -8.362 -0.167 12.732 1.00 98.69 154 LYS A CA 1
ATOM 1184 C C . LYS A 1 154 ? -8.362 -0.724 11.320 1.00 98.69 154 LYS A C 1
ATOM 1186 O O . LYS A 1 154 ? -7.319 -0.845 10.675 1.00 98.69 154 LYS A O 1
ATOM 1191 N N . ILE A 1 155 ? -9.567 -1.039 10.862 1.00 98.56 155 ILE A N 1
ATOM 1192 C CA . ILE A 1 155 ? -9.883 -1.375 9.484 1.00 98.56 155 ILE A CA 1
ATOM 1193 C C . ILE A 1 155 ? -10.843 -0.330 8.941 1.00 98.56 155 ILE A C 1
ATOM 1195 O O . ILE A 1 155 ? -11.902 -0.089 9.529 1.00 98.56 155 ILE A O 1
ATOM 1199 N N . ALA A 1 156 ? -10.479 0.236 7.797 1.00 98.56 156 ALA A N 1
ATOM 1200 C CA . ALA A 1 156 ? -11.370 1.035 6.977 1.00 98.56 156 ALA A CA 1
ATOM 1201 C C . ALA A 1 156 ? -11.611 0.346 5.633 1.00 98.56 156 ALA A C 1
ATOM 1203 O O . ALA A 1 156 ? -10.765 -0.407 5.139 1.00 98.56 156 ALA A O 1
ATOM 1204 N N . VAL A 1 157 ? -12.780 0.606 5.060 1.00 98.44 157 VAL A N 1
ATOM 1205 C CA . VAL A 1 157 ? -13.203 0.086 3.765 1.00 98.44 157 VAL A CA 1
ATOM 1206 C C . VAL A 1 157 ? -13.676 1.235 2.889 1.00 98.44 157 VAL A C 1
ATOM 1208 O O . VAL A 1 157 ? -14.438 2.089 3.337 1.00 98.44 157 VAL A O 1
ATOM 1211 N N . SER A 1 158 ? -13.250 1.217 1.633 1.00 98.69 158 SER A N 1
ATOM 1212 C CA . SER A 1 158 ? -13.756 2.085 0.580 1.00 98.69 158 SER A CA 1
ATOM 1213 C C . SER A 1 158 ? -14.566 1.277 -0.436 1.00 98.69 158 SER A C 1
ATOM 1215 O O . SER A 1 158 ? -14.171 0.178 -0.839 1.00 98.69 158 SER A O 1
ATOM 1217 N N . THR A 1 159 ? -15.706 1.831 -0.848 1.00 98.12 159 THR A N 1
ATOM 1218 C CA . THR A 1 159 ? -16.573 1.301 -1.916 1.00 98.12 159 THR A CA 1
ATOM 1219 C C . THR A 1 159 ? -16.380 2.025 -3.250 1.00 98.12 159 THR A C 1
ATOM 1221 O O . THR A 1 159 ? -16.930 1.597 -4.258 1.00 98.12 159 THR A O 1
ATOM 1224 N N . ASP A 1 160 ? -15.608 3.108 -3.260 1.00 98.19 160 ASP A N 1
ATOM 1225 C CA . ASP A 1 160 ? -15.351 4.005 -4.390 1.00 98.19 160 ASP A CA 1
ATOM 1226 C C . ASP A 1 160 ? -13.847 4.097 -4.683 1.00 98.19 160 ASP A C 1
ATOM 1228 O O . ASP A 1 160 ? -13.286 5.152 -4.963 1.00 98.19 160 ASP A O 1
ATOM 1232 N N . ASP A 1 161 ? -13.175 2.948 -4.608 1.00 98.25 161 ASP A N 1
ATOM 1233 C CA . ASP A 1 161 ? -11.776 2.806 -5.006 1.00 98.25 161 ASP A CA 1
ATOM 1234 C C . ASP A 1 161 ? -10.766 3.654 -4.222 1.00 98.25 161 ASP A C 1
ATOM 1236 O O . ASP A 1 161 ? -9.634 3.820 -4.659 1.00 98.25 161 ASP A O 1
ATOM 1240 N N . GLY A 1 162 ? -11.123 4.134 -3.037 1.00 98.00 162 GLY A N 1
ATOM 1241 C CA . GLY A 1 162 ? -10.262 4.887 -2.129 1.00 98.00 162 GLY A CA 1
ATOM 1242 C C . GLY A 1 162 ? -10.528 6.390 -2.106 1.00 98.00 162 GLY A C 1
ATOM 1243 O O . GLY A 1 162 ? -9.767 7.092 -1.437 1.00 98.00 162 GLY A O 1
ATOM 1244 N N . ASP A 1 163 ? -11.569 6.864 -2.802 1.00 98.00 163 ASP A N 1
ATOM 1245 C CA . ASP A 1 163 ? -11.988 8.273 -2.785 1.00 98.00 163 ASP A CA 1
ATOM 1246 C C . ASP A 1 163 ? -12.664 8.655 -1.452 1.00 98.00 163 ASP A C 1
ATOM 1248 O O . ASP A 1 163 ? -12.495 9.780 -0.980 1.00 98.00 163 ASP A O 1
ATOM 1252 N N . SER A 1 164 ? -13.376 7.717 -0.815 1.00 98.44 164 SER A N 1
ATOM 1253 C CA . SER A 1 164 ? -13.908 7.843 0.545 1.00 98.44 164 SER A CA 1
ATOM 1254 C C . SER A 1 164 ? -13.803 6.540 1.343 1.00 98.44 164 SER A C 1
ATOM 1256 O O . SER A 1 164 ? -13.770 5.433 0.798 1.00 98.44 164 SER A O 1
ATOM 1258 N N . TRP A 1 165 ? -13.740 6.666 2.667 1.00 98.69 165 TRP A N 1
ATOM 1259 C CA . TRP A 1 165 ? -13.456 5.576 3.589 1.00 98.69 165 TRP A CA 1
ATOM 1260 C C . TRP A 1 165 ? -14.434 5.531 4.758 1.00 98.69 165 TRP A C 1
ATOM 1262 O O . TRP A 1 165 ? -14.735 6.530 5.408 1.00 98.69 165 TRP A O 1
ATOM 1272 N N . ASN A 1 166 ? -14.857 4.315 5.094 1.00 98.12 166 ASN A N 1
ATOM 1273 C CA . ASN A 1 166 ? -15.666 4.023 6.269 1.00 98.12 166 ASN A CA 1
ATOM 1274 C C . ASN A 1 166 ? -14.865 3.155 7.239 1.00 98.12 166 ASN A C 1
ATOM 1276 O O . ASN A 1 166 ? -14.397 2.078 6.868 1.00 98.12 166 ASN A O 1
ATOM 1280 N N . GLU A 1 167 ? -14.718 3.590 8.491 1.00 97.62 167 GLU A N 1
ATOM 1281 C CA . GLU A 1 167 ? -14.172 2.737 9.551 1.00 97.62 167 GLU A CA 1
ATOM 1282 C C . GLU A 1 167 ? -15.182 1.634 9.890 1.00 97.62 167 GLU A C 1
ATOM 1284 O O . GLU A 1 167 ? -16.306 1.922 10.294 1.00 97.62 167 GLU A O 1
ATOM 1289 N N . VAL A 1 168 ? -14.785 0.369 9.744 1.00 96.75 168 VAL A N 1
ATOM 1290 C CA . VAL A 1 168 ? -15.692 -0.779 9.935 1.00 96.75 168 VAL A CA 1
ATOM 1291 C C . VAL A 1 168 ? -15.348 -1.625 11.155 1.00 96.75 168 VAL A C 1
ATOM 1293 O O . VAL A 1 168 ? -16.193 -2.369 11.645 1.00 96.75 168 VAL A O 1
ATOM 1296 N N . MET A 1 169 ? -14.110 -1.548 11.655 1.00 96.69 169 MET A N 1
ATOM 1297 C CA . MET A 1 169 ? -13.671 -2.365 12.786 1.00 96.69 169 MET A CA 1
ATOM 1298 C C . MET A 1 169 ? -12.464 -1.761 13.505 1.00 96.69 169 MET A C 1
ATOM 1300 O O . MET A 1 169 ? -11.538 -1.253 12.875 1.00 96.69 169 MET A O 1
ATOM 1304 N N . THR A 1 170 ? -12.434 -1.905 14.829 1.00 98.19 170 THR A N 1
ATOM 1305 C CA . THR A 1 170 ? -11.229 -1.704 15.641 1.00 98.19 170 THR A CA 1
ATOM 1306 C C . THR A 1 170 ? -10.630 -3.069 15.964 1.00 98.19 170 THR A C 1
ATOM 1308 O O . THR A 1 170 ? -11.277 -3.876 16.626 1.00 98.19 170 THR A O 1
ATOM 1311 N N . LEU A 1 171 ? -9.417 -3.340 15.476 1.00 98.00 171 LEU A N 1
ATOM 1312 C CA . LEU A 1 171 ? -8.695 -4.578 15.785 1.00 98.00 171 LEU A CA 1
ATOM 1313 C C . LEU A 1 171 ? -8.069 -4.513 17.172 1.00 98.00 171 LEU A C 1
ATOM 1315 O O . LEU A 1 171 ? -8.091 -5.499 17.902 1.00 98.00 171 LEU A O 1
ATOM 1319 N N . GLU A 1 172 ? -7.501 -3.356 17.505 1.00 98.25 172 GLU A N 1
ATOM 1320 C CA . GLU A 1 172 ? -6.837 -3.108 18.777 1.00 98.25 172 GLU A CA 1
ATOM 1321 C C . GLU A 1 172 ? -7.038 -1.659 19.204 1.00 98.25 172 GLU A C 1
ATOM 1323 O O . GLU A 1 172 ? -6.968 -0.746 18.377 1.00 98.25 172 GLU A O 1
ATOM 1328 N N . ASP A 1 173 ? -7.225 -1.450 20.502 1.00 97.75 173 ASP A N 1
ATOM 1329 C CA . ASP A 1 173 ? -7.235 -0.125 21.111 1.00 97.75 173 ASP A CA 1
ATOM 1330 C C . ASP A 1 173 ? -6.737 -0.231 22.548 1.00 97.75 173 ASP A C 1
ATOM 1332 O O . ASP A 1 173 ? -7.470 -0.572 23.477 1.00 97.75 173 ASP A O 1
ATOM 1336 N N . THR A 1 174 ? -5.433 -0.059 22.738 1.00 97.50 174 THR A N 1
ATOM 1337 C CA . THR A 1 174 ? -4.831 -0.152 24.067 1.00 97.50 174 THR A CA 1
ATOM 1338 C C . THR A 1 174 ? -3.707 0.855 24.217 1.00 97.50 174 THR A C 1
ATOM 1340 O O . THR A 1 174 ? -2.656 0.782 23.577 1.00 97.50 174 THR A O 1
ATOM 1343 N N . LYS A 1 175 ? -3.927 1.814 25.117 1.00 94.50 175 LYS A N 1
ATOM 1344 C CA . LYS A 1 175 ? -2.953 2.855 25.437 1.00 94.50 175 LYS A CA 1
ATOM 1345 C C . LYS A 1 175 ? -1.659 2.240 25.977 1.00 94.50 175 LYS A C 1
ATOM 1347 O O . LYS A 1 175 ? -1.689 1.388 26.858 1.00 94.50 175 LYS A O 1
ATOM 1352 N N . GLY A 1 176 ? -0.522 2.726 25.480 1.00 93.81 176 GLY A N 1
ATOM 1353 C CA . GLY A 1 176 ? 0.806 2.250 25.882 1.00 93.81 176 GLY A CA 1
ATOM 1354 C C . GLY A 1 176 ? 1.254 0.966 25.181 1.00 93.81 176 GLY A C 1
ATOM 1355 O O . GLY A 1 176 ? 2.390 0.551 25.383 1.00 93.81 176 GLY A O 1
ATOM 1356 N N . MET A 1 177 ? 0.403 0.367 24.343 1.00 96.75 177 MET A N 1
ATOM 1357 C CA . MET A 1 177 ? 0.788 -0.733 23.462 1.00 96.75 177 MET A CA 1
ATOM 1358 C C . MET A 1 177 ? 1.119 -0.220 22.061 1.00 96.75 177 MET A C 1
ATOM 1360 O O . MET A 1 177 ? 0.694 0.864 21.659 1.00 96.75 177 MET A O 1
ATOM 1364 N N . GLU A 1 178 ? 1.888 -1.013 21.318 1.00 96.88 178 GLU A N 1
ATOM 1365 C CA . GLU A 1 178 ? 2.218 -0.739 19.919 1.00 96.88 178 GLU A CA 1
ATOM 1366 C C . GLU A 1 178 ? 1.727 -1.871 19.010 1.00 96.88 178 GLU A C 1
ATOM 1368 O O . GLU A 1 178 ? 2.135 -3.021 19.164 1.00 96.88 178 GLU A O 1
ATOM 1373 N N . PHE A 1 179 ? 0.910 -1.541 18.014 1.00 98.25 179 PHE A N 1
ATOM 1374 C CA . PHE A 1 179 ? 0.469 -2.448 16.959 1.00 98.25 179 PHE A CA 1
ATOM 1375 C C . PHE A 1 179 ? 0.977 -1.924 15.627 1.00 98.25 179 PHE A C 1
ATOM 1377 O O . PHE A 1 179 ? 0.648 -0.804 15.243 1.00 98.25 179 PHE A O 1
ATOM 1384 N N . SER A 1 180 ? 1.798 -2.713 14.940 1.00 97.19 180 SER A N 1
ATOM 1385 C CA . SER A 1 180 ? 2.609 -2.203 13.832 1.00 97.19 180 SER A CA 1
ATOM 1386 C C . SER A 1 180 ? 2.683 -3.178 12.664 1.00 97.19 180 SER A C 1
ATOM 1388 O O . SER A 1 180 ? 2.601 -4.394 12.838 1.00 97.19 180 SER A O 1
ATOM 1390 N N . TYR A 1 181 ? 2.924 -2.621 11.475 1.00 97.50 181 TYR A N 1
ATOM 1391 C CA . TYR A 1 181 ? 3.183 -3.359 10.235 1.00 97.50 181 TYR A CA 1
ATOM 1392 C C . TYR A 1 181 ? 2.115 -4.422 9.926 1.00 97.50 181 TYR A C 1
ATOM 1394 O O . TYR A 1 181 ? 2.450 -5.604 9.829 1.00 97.50 181 TYR A O 1
ATOM 1402 N N . PRO A 1 182 ? 0.839 -4.023 9.757 1.00 98.50 182 PRO A N 1
ATOM 1403 C CA . PRO A 1 182 ? -0.175 -4.950 9.287 1.00 98.50 182 PRO A CA 1
ATOM 1404 C C . PRO A 1 182 ? 0.187 -5.478 7.894 1.00 98.50 182 PRO A C 1
ATOM 1406 O O . PRO A 1 182 ? 0.794 -4.760 7.095 1.00 98.50 182 PRO A O 1
ATOM 1409 N N . ALA A 1 183 ? -0.206 -6.713 7.614 1.00 98.56 183 ALA A N 1
ATOM 1410 C CA . ALA A 1 183 ? -0.230 -7.321 6.293 1.00 98.56 183 ALA A CA 1
ATOM 1411 C C . ALA A 1 183 ? -1.614 -7.937 6.078 1.00 98.56 183 ALA A C 1
ATOM 1413 O O . ALA A 1 183 ? -2.132 -8.601 6.975 1.00 98.56 183 ALA A O 1
ATOM 1414 N N . VAL A 1 184 ? -2.206 -7.690 4.915 1.00 98.31 184 VAL A N 1
ATOM 1415 C CA . VAL A 1 184 ? -3.593 -8.025 4.576 1.00 98.31 184 VAL A CA 1
ATOM 1416 C C . VAL A 1 184 ? -3.605 -8.843 3.292 1.00 98.31 184 VAL A C 1
ATOM 1418 O O . VAL A 1 184 ? -3.035 -8.413 2.292 1.00 98.31 184 VAL A O 1
ATOM 1421 N N . ILE A 1 185 ? -4.285 -9.986 3.280 1.00 97.38 185 ILE A N 1
ATOM 1422 C CA . ILE A 1 185 ? -4.589 -10.742 2.056 1.00 97.38 185 ILE A CA 1
ATOM 1423 C C . ILE A 1 185 ? -6.042 -11.211 2.080 1.00 97.38 185 ILE A C 1
ATOM 1425 O O . ILE A 1 185 ? -6.602 -11.429 3.153 1.00 97.38 185 ILE A O 1
ATOM 1429 N N . GLN A 1 186 ? -6.631 -11.409 0.903 1.00 97.06 186 GLN A N 1
ATOM 1430 C CA . GLN A 1 186 ? -7.879 -12.154 0.763 1.00 97.06 186 GLN A CA 1
ATOM 1431 C C . GLN A 1 186 ? -7.579 -13.522 0.150 1.00 97.06 186 GLN A C 1
ATOM 1433 O O . GLN A 1 186 ? -6.862 -13.616 -0.849 1.00 97.06 186 GLN A O 1
ATOM 1438 N N . THR A 1 187 ? -8.102 -14.580 0.758 1.00 95.69 187 THR A N 1
ATOM 1439 C CA . THR A 1 187 ? -7.926 -15.963 0.307 1.00 95.69 187 THR A CA 1
ATOM 1440 C C . THR A 1 187 ? -9.032 -16.390 -0.664 1.00 95.69 187 THR A C 1
ATOM 1442 O O . THR A 1 187 ? -9.987 -15.659 -0.942 1.00 95.69 187 THR A O 1
ATOM 1445 N N . MET A 1 188 ? -8.883 -17.574 -1.270 1.00 93.88 188 MET A N 1
ATOM 1446 C CA . MET A 1 188 ? -9.823 -18.062 -2.288 1.00 93.88 188 MET A CA 1
ATOM 1447 C C . MET A 1 188 ? -11.236 -18.289 -1.742 1.00 93.88 188 MET A C 1
ATOM 1449 O O . MET A 1 188 ? -12.188 -18.048 -2.476 1.00 93.88 188 MET A O 1
ATOM 1453 N N . ASP A 1 189 ? -11.353 -18.662 -0.470 1.00 95.31 189 ASP A N 1
ATOM 1454 C CA . ASP A 1 189 ? -12.596 -18.781 0.305 1.00 95.31 189 ASP A CA 1
ATOM 1455 C C . ASP A 1 189 ? -13.145 -17.426 0.797 1.00 95.31 189 ASP A C 1
ATOM 1457 O O . ASP A 1 189 ? -14.029 -17.382 1.647 1.00 95.31 189 ASP A O 1
ATOM 1461 N N . GLU A 1 190 ? -12.613 -16.324 0.258 1.00 94.75 190 GLU A N 1
ATOM 1462 C CA . GLU A 1 190 ? -13.066 -14.940 0.451 1.00 94.75 190 GLU A CA 1
ATOM 1463 C C . GLU A 1 190 ? -12.849 -14.365 1.852 1.00 94.75 190 GLU A C 1
ATOM 1465 O O . GLU A 1 190 ? -13.184 -13.203 2.101 1.00 94.75 190 GLU A O 1
ATOM 1470 N N . LEU A 1 191 ? -12.204 -15.123 2.740 1.00 97.00 191 LEU A N 1
ATOM 1471 C CA . LEU A 1 191 ? -11.779 -14.636 4.043 1.00 97.00 191 LEU A CA 1
ATOM 1472 C C . LEU A 1 191 ? -10.644 -13.621 3.899 1.00 97.00 191 LEU A C 1
ATOM 1474 O O . LEU A 1 191 ? -9.755 -13.743 3.053 1.00 97.00 191 LEU A O 1
ATOM 1478 N N . VAL A 1 192 ? -10.660 -12.607 4.761 1.00 97.69 192 VAL A N 1
ATOM 1479 C CA . VAL A 1 192 ? -9.589 -11.613 4.850 1.00 97.69 192 VAL A CA 1
ATOM 1480 C C . VAL A 1 192 ? -8.696 -11.977 6.025 1.00 97.69 192 VAL A C 1
ATOM 1482 O O . VAL A 1 192 ? -9.133 -12.011 7.175 1.00 97.69 192 VAL A O 1
ATOM 1485 N N . HIS A 1 193 ? -7.431 -12.252 5.734 1.00 98.38 193 HIS A N 1
ATOM 1486 C CA . HIS A 1 193 ? -6.412 -12.573 6.723 1.00 98.38 193 HIS A CA 1
ATOM 1487 C C . HIS A 1 193 ? -5.563 -11.338 6.988 1.00 98.38 193 HIS A C 1
ATOM 1489 O O . HIS A 1 193 ? -5.044 -10.720 6.057 1.00 98.38 193 HIS A O 1
ATOM 1495 N N . ILE A 1 194 ? -5.399 -11.005 8.267 1.00 98.62 194 ILE A N 1
ATOM 1496 C CA . ILE A 1 194 ? -4.614 -9.858 8.710 1.00 98.62 194 ILE A CA 1
ATOM 1497 C C . ILE A 1 194 ? -3.605 -10.322 9.749 1.00 98.62 194 ILE A C 1
ATOM 1499 O O . ILE A 1 194 ? -3.975 -10.922 10.757 1.00 98.62 194 ILE A O 1
ATOM 1503 N N . THR A 1 195 ? -2.329 -10.027 9.529 1.00 98.69 195 THR A N 1
ATOM 1504 C CA . THR A 1 195 ? -1.269 -10.247 10.520 1.00 98.69 195 THR A CA 1
ATOM 1505 C C . THR A 1 195 ? -0.614 -8.935 10.895 1.00 98.69 195 THR A C 1
ATOM 1507 O O . THR A 1 195 ? -0.434 -8.091 10.026 1.00 98.69 195 THR A O 1
ATOM 1510 N N . TYR A 1 196 ? -0.216 -8.760 12.148 1.00 98.75 196 TYR A N 1
ATOM 1511 C CA . TYR A 1 196 ? 0.487 -7.557 12.598 1.00 98.75 196 TYR A CA 1
ATOM 1512 C C . TYR A 1 196 ? 1.368 -7.856 13.802 1.00 98.75 196 TYR A C 1
ATOM 1514 O O . TYR A 1 196 ? 1.151 -8.812 14.550 1.00 98.75 196 TYR A O 1
ATOM 1522 N N . THR A 1 197 ? 2.367 -7.002 14.002 1.00 98.12 197 THR A N 1
ATOM 1523 C CA . THR A 1 197 ? 3.172 -7.010 15.220 1.00 98.12 197 THR A CA 1
ATOM 1524 C C . THR A 1 197 ? 2.319 -6.538 16.387 1.00 98.12 197 THR A C 1
ATOM 1526 O O . THR A 1 197 ? 1.759 -5.447 16.334 1.00 98.12 197 THR A O 1
ATOM 1529 N N . TYR A 1 198 ? 2.259 -7.334 17.448 1.00 98.06 198 TYR A N 1
ATOM 1530 C CA . TYR A 1 198 ? 1.558 -7.021 18.685 1.00 98.06 198 TYR A CA 1
ATOM 1531 C C . TYR A 1 198 ? 2.589 -6.753 19.779 1.00 98.06 198 TYR A C 1
ATOM 1533 O O . TYR A 1 198 ? 3.339 -7.639 20.192 1.00 98.06 198 TYR A O 1
ATOM 1541 N N . ASN A 1 199 ? 2.671 -5.490 20.186 1.00 96.62 199 ASN A N 1
ATOM 1542 C CA . ASN A 1 199 ? 3.589 -4.943 21.181 1.00 96.62 199 ASN A CA 1
ATOM 1543 C C . ASN A 1 199 ? 5.073 -5.293 20.976 1.00 96.62 199 ASN A C 1
ATOM 1545 O O . ASN A 1 199 ? 5.835 -5.371 21.934 1.00 96.62 199 ASN A O 1
ATOM 1549 N N . ARG A 1 200 ? 5.487 -5.538 19.726 1.00 94.06 200 ARG A N 1
ATOM 1550 C CA . ARG A 1 200 ? 6.853 -5.951 19.343 1.00 94.06 200 ARG A CA 1
ATOM 1551 C C . ARG A 1 200 ? 7.350 -7.249 19.991 1.00 94.06 200 ARG A C 1
ATOM 1553 O O . ARG A 1 200 ? 8.542 -7.535 19.925 1.00 94.06 200 ARG A O 1
ATOM 1560 N N . THR A 1 201 ? 6.457 -8.042 20.575 1.00 97.00 201 THR A N 1
ATOM 1561 C CA . THR A 1 201 ? 6.794 -9.315 21.226 1.00 97.00 201 THR A CA 1
ATOM 1562 C C . THR A 1 201 ? 6.253 -10.519 20.471 1.00 97.00 201 THR A C 1
ATOM 1564 O O . THR A 1 201 ? 6.832 -11.598 20.548 1.00 97.00 201 THR A O 1
ATOM 1567 N N . GLN A 1 202 ? 5.158 -10.347 19.732 1.00 96.94 202 GLN A N 1
ATOM 1568 C CA . GLN A 1 202 ? 4.494 -11.427 19.012 1.00 96.94 202 GLN A CA 1
ATOM 1569 C C . GLN A 1 202 ? 3.890 -10.930 17.697 1.00 96.94 202 GLN A C 1
ATOM 1571 O O . GLN A 1 202 ? 3.746 -9.726 17.474 1.00 96.94 202 GLN A O 1
ATOM 1576 N N . ILE A 1 203 ? 3.505 -11.871 16.838 1.00 98.25 203 ILE A N 1
ATOM 1577 C CA . ILE A 1 203 ? 2.656 -11.606 15.677 1.00 98.25 203 ILE A CA 1
ATOM 1578 C C . ILE A 1 203 ? 1.252 -12.100 16.011 1.00 98.25 203 ILE A C 1
ATOM 1580 O O . ILE A 1 203 ? 1.085 -13.251 16.410 1.00 98.25 203 ILE A O 1
ATOM 1584 N N . LYS A 1 204 ? 0.247 -11.237 15.860 1.00 98.50 204 LYS A N 1
ATOM 1585 C CA . LYS A 1 204 ? -1.164 -11.620 15.967 1.00 98.50 204 LYS A CA 1
ATOM 1586 C C . LYS A 1 204 ? -1.730 -11.834 14.568 1.00 98.50 204 LYS A C 1
ATOM 1588 O O . LYS A 1 204 ? -1.380 -11.106 13.642 1.00 98.50 204 LYS A O 1
ATOM 1593 N N . HIS A 1 205 ? -2.585 -12.842 14.431 1.00 98.62 205 HIS A N 1
ATOM 1594 C CA . HIS A 1 205 ? -3.305 -13.177 13.206 1.00 98.62 205 HIS A CA 1
ATOM 1595 C C . HIS A 1 205 ? -4.807 -13.099 13.477 1.00 98.62 205 HIS A C 1
ATOM 1597 O O . HIS A 1 205 ? -5.292 -13.635 14.472 1.00 98.62 205 HIS A O 1
ATOM 1603 N N . VAL A 1 206 ? -5.523 -12.399 12.605 1.00 98.19 206 VAL A N 1
ATOM 1604 C CA . VAL A 1 206 ? -6.975 -12.236 12.633 1.00 98.19 206 VAL A CA 1
ATOM 1605 C C . VAL A 1 206 ? -7.529 -12.684 11.285 1.00 98.19 206 VAL A C 1
ATOM 1607 O O . VAL A 1 206 ? -6.943 -12.405 10.238 1.00 98.19 206 VAL A O 1
ATOM 1610 N N . VAL A 1 207 ? -8.660 -13.384 11.320 1.00 98.06 207 VAL A N 1
ATOM 1611 C CA . VAL A 1 207 ? -9.407 -13.798 10.131 1.00 98.06 207 VAL A CA 1
ATOM 1612 C C . VAL A 1 207 ? -10.776 -13.152 10.193 1.00 98.06 207 VAL A C 1
ATOM 1614 O O . VAL A 1 207 ? -11.483 -13.282 11.192 1.00 98.06 207 VAL A O 1
ATOM 1617 N N . LEU A 1 208 ? -11.138 -12.451 9.128 1.00 95.50 208 LEU A N 1
ATOM 1618 C CA . LEU A 1 208 ? -12.410 -11.764 8.998 1.00 95.50 208 LEU A CA 1
ATOM 1619 C C . LEU A 1 208 ? -13.220 -12.397 7.882 1.00 95.50 208 LEU A C 1
ATOM 1621 O O . LEU A 1 208 ? -12.688 -12.795 6.844 1.00 95.50 208 LEU A O 1
ATOM 1625 N N . ARG A 1 209 ? -14.529 -12.450 8.101 1.00 90.62 209 ARG A N 1
ATOM 1626 C CA . ARG A 1 209 ? -15.506 -12.839 7.095 1.00 90.62 209 ARG A CA 1
ATOM 1627 C C . ARG A 1 209 ? -16.313 -11.611 6.705 1.00 90.62 209 ARG A C 1
ATOM 1629 O O . ARG A 1 209 ? -16.721 -10.841 7.572 1.00 90.62 209 ARG A O 1
ATOM 1636 N N . HIS A 1 210 ? -16.553 -11.449 5.412 1.00 76.56 210 HIS A N 1
ATOM 1637 C CA . HIS A 1 210 ? -17.496 -10.460 4.915 1.00 76.56 210 HIS A CA 1
ATOM 1638 C C . HIS A 1 210 ? -18.929 -10.836 5.331 1.00 76.56 210 HIS A C 1
ATOM 1640 O O . HIS A 1 210 ? -19.345 -11.976 5.141 1.00 76.56 210 HIS A O 1
ATOM 1646 N N . SER A 1 211 ? -19.684 -9.887 5.893 1.00 71.38 211 SER A N 1
ATOM 1647 C CA . SER A 1 211 ? -21.145 -9.978 5.979 1.00 71.38 211 SER A CA 1
ATOM 1648 C C . SER A 1 211 ? -21.789 -9.225 4.819 1.00 71.38 211 SER A C 1
ATOM 1650 O O . SER A 1 211 ? -21.506 -8.040 4.636 1.00 71.38 211 SER A O 1
ATOM 1652 N N . GLU A 1 212 ? -22.650 -9.900 4.062 1.00 56.38 212 GLU A N 1
ATOM 1653 C CA . GLU A 1 212 ? -23.589 -9.257 3.142 1.00 56.38 212 GLU A CA 1
ATOM 1654 C C . GLU A 1 212 ? -24.651 -8.532 3.980 1.00 56.38 212 GLU A C 1
ATOM 1656 O O . GLU A 1 212 ? -25.593 -9.146 4.481 1.00 56.38 212 GLU A O 1
ATOM 1661 N N . THR A 1 213 ? -24.459 -7.240 4.212 1.00 48.12 213 THR A N 1
ATOM 1662 C CA . THR A 1 213 ? -25.483 -6.346 4.771 1.00 48.12 213 THR A CA 1
ATOM 1663 C C . THR A 1 213 ? -25.412 -5.024 4.054 1.00 48.12 213 THR A C 1
ATOM 1665 O O . THR A 1 213 ? -24.274 -4.503 3.976 1.00 48.12 213 THR A O 1
#

Solvent-accessible surface area (backbone atoms only — not comparable to full-atom values): 11574 Å² total; per-residue (Å²): 84,67,54,53,93,64,90,66,77,52,68,51,72,82,44,84,64,61,91,96,58,82,52,50,31,94,30,74,58,33,76,45,95,89,50,40,34,42,15,20,18,51,49,87,51,99,73,42,31,28,18,34,38,34,37,24,64,66,89,68,75,53,79,48,78,23,65,79,35,34,28,85,95,45,49,63,21,26,29,44,25,36,56,42,66,37,97,88,63,35,28,36,32,42,23,28,25,31,61,92,73,34,19,32,25,39,31,43,9,87,70,70,51,58,53,69,46,62,35,42,76,50,90,50,46,17,57,52,50,54,44,23,46,44,69,44,95,89,61,33,32,40,35,38,37,28,38,93,38,47,25,31,30,33,32,34,39,12,81,61,70,64,79,51,78,42,82,77,47,75,80,42,78,39,88,94,42,42,48,45,55,38,44,48,48,72,49,95,88,60,34,36,42,37,38,28,33,42,62,83,78,46,76,47,77,50,78,45,75,84,76,97,122